Protein AF-A0A1A6HT19-F1 (afdb_monomer)

InterPro domains:
  IPR002035 von Willebrand factor, type A [PF00092] (1-64)
  IPR002035 von Willebrand factor, type A [PS50234] (1-72)
  IPR003961 Fibronectin type III [PF00041] (90-166)
  IPR003961 Fibronectin type III [PS50853] (90-179)
  IPR003961 Fibronectin type III [SM00060] (88-166)
  IPR003961 Fibronectin type III [cd00063] (90-175)
  IPR013783 Immunoglobulin-like fold [G3DSA:2.60.40.10] (86-179)
  IPR036116 Fibronectin type III superfamily [SSF49265] (90-175)
  IPR036465 von Willebrand factor A-like domain superfamily [G3DSA:3.40.50.410] (1-85)
  IPR036465 von Willebrand factor A-like domain superfamily [SSF53300] (1-73)
  IPR050525 Extracellular Matrix Assembly and Organization [PTHR24020] (2-162)

Sequence (179 aa):
MILITDGKSSDAFRDPAIKLRNSDVEIFAVGVKDAVRSELEAIASPPPETHVFTVEDFDAFQRISFELTQSICLRIEQELAAIKKKAYVPPKDLKFSQVTSNSFKAEWSPAGENVFSYHVTYKDVTGDDEVTVVEPASSTSVVLSNLKPETLYSVNVTAEYEDGFSIPLAGEETTDEGT

Mean predicted aligned error: 10.88 Å

Secondary structure (DSSP, 8-state):
-EEEESS--SS--HHHHHHHHTTT---EEEEETT--HHHHHHHSPSPHHHHEEEESSSTTHHHHHHHHHHHHHHHHHHHHHHHHHHHS---EEEEEES--SSEEEEEEE--STT--EEEEEEEETT---EEEEEEETT--EEEEESPPTT-EEEEEEEEEETTEEPPPEEEEEEPPPP-

Nearest PDB structures (foldseek):
  5kf4-assembly3_C  TM=9.552E-01  e=6.331E-09  Homo sapiens
  2n1k-assembly1_A  TM=9.213E-01  e=3.031E-08  Homo sapiens
  6mfa-assembly1_A  TM=9.403E-01  e=2.592E-07  Homo sapiens
  1qr4-assembly2_B  TM=9.659E-01  e=3.671E-07  Gallus gallus
  1fnh-assembly1_A  TM=9.363E-01  e=2.592E-07  Homo sapiens

pLDDT: mean 89.95, std 9.2, range [64.69, 98.62]

Organism: Neotoma lepida (NCBI:txid56216)

Foldseek 3Di:
DEAEDAEDDPDDQQVVLVVCVVVVHAYAYEYEAHYDQVVQCSNGDPPCVLRYYYYPHVVCVVVVVVSVVVSVVVVVVVVVVVVVLVVFFWWADWDWAPFAQFKIKIFTHAGDPQFAWKWKKKDFPVDPDIDIDIGGSPDGMDMHGRHHGQTKMKIWIWTAHPVGIHDTDIDIDHHHHDD

Structure (mmCIF, N/CA/C/O backbone):
data_AF-A0A1A6HT19-F1
#
_entry.id   AF-A0A1A6HT19-F1
#
loop_
_atom_site.group_PDB
_atom_site.id
_atom_site.type_symbol
_atom_site.label_atom_id
_atom_site.label_alt_id
_atom_site.label_comp_id
_atom_site.label_asym_id
_atom_site.label_entity_id
_atom_site.label_seq_id
_atom_site.pdbx_PDB_ins_code
_atom_site.Cartn_x
_atom_site.Cartn_y
_atom_site.Cartn_z
_atom_site.occupancy
_atom_site.B_iso_or_equiv
_atom_site.auth_seq_id
_atom_site.auth_comp_id
_atom_site.auth_asym_id
_atom_site.auth_atom_id
_atom_site.pdbx_PDB_model_num
ATOM 1 N N . MET A 1 1 ? 17.441 -6.703 -21.586 1.00 86.50 1 MET A N 1
ATOM 2 C CA . MET A 1 1 ? 18.144 -6.531 -22.880 1.00 86.50 1 MET A CA 1
ATOM 3 C C . MET A 1 1 ? 18.264 -5.044 -23.170 1.00 86.50 1 MET A C 1
ATOM 5 O O . MET A 1 1 ? 17.289 -4.339 -22.956 1.00 86.50 1 MET A O 1
ATOM 9 N N . ILE A 1 2 ? 19.419 -4.573 -23.646 1.00 88.12 2 ILE A N 1
ATOM 10 C CA . ILE A 1 2 ? 19.597 -3.182 -24.093 1.00 88.12 2 ILE A CA 1
ATOM 11 C C . ILE A 1 2 ? 19.755 -3.190 -25.618 1.00 88.12 2 ILE A C 1
ATOM 13 O O . ILE A 1 2 ? 20.636 -3.871 -26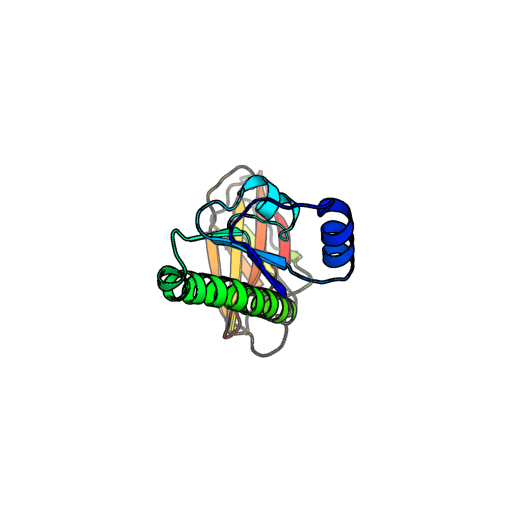.138 1.00 88.12 2 ILE A O 1
ATOM 17 N N . LEU A 1 3 ? 18.884 -2.467 -26.318 1.00 89.31 3 LEU A N 1
ATOM 18 C CA . LEU A 1 3 ? 18.927 -2.220 -27.757 1.00 89.31 3 LEU A CA 1
ATOM 19 C C . LEU A 1 3 ? 19.504 -0.823 -27.996 1.00 89.31 3 LEU A C 1
ATOM 21 O O . LEU A 1 3 ? 19.037 0.130 -27.385 1.00 89.31 3 LEU A O 1
ATOM 25 N N . ILE A 1 4 ? 20.468 -0.691 -28.905 1.00 88.75 4 ILE A N 1
ATOM 26 C CA . ILE A 1 4 ? 21.050 0.600 -29.294 1.00 88.75 4 ILE A CA 1
ATOM 27 C C . ILE A 1 4 ? 20.943 0.733 -30.817 1.00 88.75 4 ILE A C 1
ATOM 29 O O . ILE A 1 4 ? 21.304 -0.200 -31.533 1.00 88.75 4 ILE A O 1
ATOM 33 N N . THR A 1 5 ? 20.445 1.866 -31.315 1.00 89.19 5 THR A N 1
ATOM 34 C CA . THR A 1 5 ? 20.345 2.157 -32.756 1.00 89.19 5 THR A CA 1
ATOM 35 C C . THR A 1 5 ? 20.600 3.631 -33.039 1.00 89.19 5 THR A C 1
ATOM 37 O O . THR A 1 5 ? 20.271 4.482 -32.222 1.00 89.19 5 THR A O 1
ATOM 40 N N . ASP A 1 6 ? 21.183 3.942 -34.191 1.00 83.56 6 ASP A N 1
ATOM 41 C CA . ASP A 1 6 ? 21.512 5.293 -34.647 1.00 83.56 6 ASP A CA 1
ATOM 42 C C . ASP A 1 6 ? 20.593 5.800 -35.774 1.00 83.56 6 ASP A C 1
ATOM 44 O O . ASP A 1 6 ? 20.833 6.858 -36.359 1.00 83.56 6 ASP A O 1
ATOM 48 N N . GLY A 1 7 ? 19.530 5.056 -36.097 1.00 81.56 7 GLY A N 1
ATOM 49 C CA . GLY A 1 7 ? 18.683 5.377 -37.235 1.00 81.56 7 GLY A CA 1
ATOM 50 C C . GLY A 1 7 ? 17.369 4.612 -37.283 1.00 81.56 7 GLY A C 1
ATOM 51 O O . GLY A 1 7 ? 16.932 3.980 -36.322 1.00 81.56 7 GLY A O 1
ATOM 52 N N . LYS A 1 8 ? 16.703 4.719 -38.432 1.00 86.00 8 LYS A N 1
ATOM 53 C CA . LYS A 1 8 ? 15.419 4.071 -38.689 1.00 86.00 8 LYS A CA 1
ATOM 54 C C . LYS A 1 8 ? 15.602 2.573 -38.939 1.00 86.00 8 LYS A C 1
ATOM 56 O O . LYS A 1 8 ? 16.533 2.169 -39.637 1.00 86.00 8 LYS A O 1
ATOM 61 N N . SER A 1 9 ? 14.671 1.766 -38.443 1.00 85.00 9 SER A N 1
ATOM 62 C CA . SER A 1 9 ? 14.578 0.351 -38.802 1.00 85.00 9 SER A CA 1
ATOM 63 C C . SER A 1 9 ? 14.484 0.154 -40.321 1.00 85.00 9 SER A C 1
ATOM 65 O O . SER A 1 9 ? 13.834 0.914 -41.047 1.00 85.00 9 SER A O 1
ATOM 67 N N . SER A 1 10 ? 15.163 -0.883 -40.808 1.00 82.94 10 SER A N 1
ATOM 68 C CA . SER A 1 10 ? 15.159 -1.265 -42.227 1.00 82.94 10 SER A CA 1
ATOM 69 C C . SER A 1 10 ? 14.233 -2.449 -42.518 1.00 82.94 10 SER A C 1
ATOM 71 O O . SER A 1 10 ? 13.910 -2.711 -43.677 1.00 82.94 10 SER A O 1
ATOM 73 N N . ASP A 1 11 ? 13.767 -3.132 -41.473 1.00 85.44 11 ASP A N 1
ATOM 74 C CA . ASP A 1 11 ? 12.945 -4.332 -41.514 1.00 85.44 11 ASP A CA 1
ATOM 75 C C . ASP A 1 11 ? 11.739 -4.249 -40.559 1.00 85.44 11 ASP A C 1
ATOM 77 O O . ASP A 1 11 ? 11.514 -3.270 -39.843 1.00 85.44 11 ASP A O 1
ATOM 81 N N . ALA A 1 12 ? 10.899 -5.285 -40.588 1.00 88.31 12 ALA A N 1
ATOM 82 C CA . ALA A 1 12 ? 9.744 -5.379 -39.707 1.00 88.31 12 ALA A CA 1
ATOM 83 C C . ALA A 1 12 ? 10.184 -5.734 -38.275 1.00 88.31 12 ALA A C 1
ATOM 85 O O . ALA A 1 12 ? 10.458 -6.888 -37.959 1.00 88.31 12 ALA A O 1
ATOM 86 N N . PHE A 1 13 ? 10.190 -4.741 -37.389 1.00 90.62 13 PHE A N 1
ATOM 87 C CA . PHE A 1 13 ? 10.700 -4.872 -36.018 1.00 90.62 13 PHE A CA 1
ATOM 88 C C . PHE A 1 13 ? 9.627 -5.163 -34.950 1.00 90.62 13 PHE A C 1
ATOM 90 O O . PHE A 1 13 ? 9.951 -5.587 -33.840 1.00 90.62 13 PHE A O 1
ATOM 97 N N . ARG A 1 14 ? 8.339 -4.943 -35.256 1.00 90.50 14 ARG A N 1
ATOM 98 C CA . ARG A 1 14 ? 7.248 -5.012 -34.260 1.00 90.50 14 ARG A CA 1
ATOM 99 C C . ARG A 1 14 ? 6.991 -6.425 -33.737 1.00 90.50 14 ARG A C 1
ATOM 101 O O . ARG A 1 14 ? 6.980 -6.623 -32.525 1.00 90.50 14 ARG A O 1
ATOM 108 N N . ASP A 1 15 ? 6.808 -7.399 -34.626 1.00 93.44 15 ASP A N 1
ATOM 109 C CA . ASP A 1 15 ? 6.512 -8.780 -34.220 1.00 93.44 15 ASP A CA 1
ATOM 110 C C . ASP A 1 15 ? 7.675 -9.425 -33.442 1.00 93.44 15 ASP A C 1
ATOM 112 O O . ASP A 1 15 ? 7.416 -10.035 -32.397 1.00 93.44 15 ASP A O 1
ATOM 116 N N . PRO A 1 16 ? 8.955 -9.252 -33.849 1.00 91.38 16 PRO A N 1
ATOM 117 C CA . PRO A 1 16 ? 10.094 -9.686 -33.041 1.00 91.38 16 PRO A CA 1
ATOM 118 C C . PRO A 1 16 ? 10.120 -9.056 -31.644 1.00 91.38 16 PRO A C 1
ATOM 120 O O . PRO A 1 16 ? 10.326 -9.768 -30.659 1.00 91.38 16 PRO A O 1
ATOM 123 N N . ALA A 1 17 ? 9.861 -7.748 -31.540 1.00 91.62 17 ALA A N 1
ATOM 124 C CA . ALA A 1 17 ? 9.834 -7.052 -30.258 1.00 91.62 17 ALA A CA 1
ATOM 125 C C . ALA A 1 17 ? 8.712 -7.563 -29.343 1.00 91.62 17 ALA A C 1
ATOM 127 O O . ALA A 1 17 ? 8.949 -7.847 -28.171 1.00 91.62 17 ALA A O 1
ATOM 128 N N . ILE A 1 18 ? 7.501 -7.762 -29.879 1.00 91.62 18 ILE A N 1
ATOM 129 C CA . ILE A 1 18 ? 6.380 -8.350 -29.129 1.00 91.62 18 ILE A CA 1
ATOM 130 C C . ILE A 1 18 ? 6.747 -9.743 -28.619 1.00 91.62 18 ILE A C 1
ATOM 132 O O . ILE A 1 18 ? 6.518 -10.048 -27.450 1.00 91.62 18 ILE A O 1
ATOM 136 N N . LYS A 1 19 ? 7.346 -10.582 -29.468 1.00 93.44 19 LYS A N 1
ATOM 137 C CA . LYS A 1 19 ? 7.729 -11.944 -29.087 1.00 93.44 19 LYS A CA 1
ATOM 138 C C . LYS A 1 19 ? 8.746 -11.959 -27.946 1.00 93.44 19 LYS A C 1
ATOM 140 O O . LYS A 1 19 ? 8.616 -12.782 -27.043 1.00 93.44 19 LYS A O 1
ATOM 145 N N . LEU A 1 20 ? 9.724 -11.053 -27.972 1.00 91.56 20 LEU A N 1
ATOM 146 C CA . LEU A 1 20 ? 10.710 -10.913 -26.899 1.00 91.56 20 LEU A CA 1
ATOM 147 C C . LEU A 1 20 ? 10.059 -10.461 -25.589 1.00 91.56 20 LEU A C 1
ATOM 149 O O . LEU A 1 20 ? 10.272 -11.107 -24.567 1.00 91.56 20 LEU A O 1
ATOM 153 N N . ARG A 1 21 ? 9.200 -9.434 -25.625 1.00 90.06 21 ARG A N 1
ATOM 154 C CA . ARG A 1 21 ? 8.458 -8.982 -24.434 1.00 90.06 21 ARG A CA 1
ATOM 155 C C . ARG A 1 21 ? 7.595 -10.093 -23.833 1.00 90.06 21 ARG A C 1
ATOM 157 O O . ARG A 1 21 ? 7.556 -10.243 -22.621 1.00 90.06 21 ARG A O 1
ATOM 164 N N . ASN A 1 22 ? 6.972 -10.916 -24.677 1.00 91.12 22 ASN A N 1
ATOM 165 C CA . ASN A 1 22 ? 6.174 -12.070 -24.244 1.00 91.12 22 ASN A CA 1
ATOM 166 C C . ASN A 1 22 ? 7.017 -13.262 -23.752 1.00 91.12 22 ASN A C 1
ATOM 168 O O . ASN A 1 22 ? 6.453 -14.257 -23.310 1.00 91.12 22 ASN A O 1
ATOM 172 N N . SER A 1 23 ? 8.344 -13.193 -23.868 1.00 92.62 23 SER A N 1
ATOM 173 C CA . SER A 1 23 ? 9.281 -14.217 -23.390 1.00 92.62 23 SER A CA 1
ATOM 174 C C . SER A 1 23 ? 9.992 -13.779 -22.101 1.00 92.62 23 SER A C 1
ATOM 176 O O . SER A 1 23 ? 11.132 -14.178 -21.876 1.00 92.62 23 SER A O 1
ATOM 178 N N . ASP A 1 24 ? 9.352 -12.915 -21.304 1.00 86.88 24 ASP A N 1
ATOM 179 C CA . ASP A 1 24 ? 9.896 -12.296 -20.083 1.00 86.88 24 ASP A CA 1
ATOM 180 C C . ASP A 1 24 ? 11.224 -11.542 -20.290 1.00 86.88 24 ASP A C 1
ATOM 182 O O . ASP A 1 24 ? 12.036 -11.386 -19.377 1.00 86.88 24 ASP A O 1
ATOM 186 N N . VAL A 1 25 ? 11.460 -11.032 -21.504 1.00 90.00 25 VAL A N 1
ATOM 187 C CA . VAL A 1 25 ? 12.605 -10.161 -21.786 1.00 90.00 25 VAL A CA 1
ATOM 188 C C . VAL A 1 25 ? 12.187 -8.703 -21.620 1.00 90.00 25 VAL A C 1
ATOM 190 O O . VAL A 1 25 ? 11.413 -8.173 -22.416 1.00 90.00 25 VAL A O 1
ATOM 193 N N . GLU A 1 26 ? 12.761 -8.024 -20.627 1.00 89.81 26 GLU A N 1
ATOM 194 C CA . GLU A 1 26 ? 12.655 -6.567 -20.490 1.00 89.81 26 GLU A CA 1
ATOM 195 C C . GLU A 1 26 ? 13.601 -5.878 -21.490 1.00 89.81 26 GLU A C 1
ATOM 197 O O . GLU A 1 26 ? 14.789 -6.216 -21.569 1.00 89.81 26 GLU A O 1
ATOM 202 N N . ILE A 1 27 ? 13.082 -4.946 -22.296 1.00 92.69 27 ILE A N 1
ATOM 203 C CA . ILE A 1 27 ? 13.819 -4.283 -23.380 1.00 92.69 27 ILE A CA 1
ATOM 204 C C . ILE A 1 27 ? 13.957 -2.791 -23.079 1.00 92.69 27 ILE A C 1
ATOM 206 O O . ILE A 1 27 ? 12.962 -2.070 -23.058 1.00 92.69 27 ILE A O 1
ATOM 210 N N . PHE A 1 28 ? 15.196 -2.330 -22.930 1.00 91.94 28 PHE A N 1
ATOM 211 C CA . PHE A 1 28 ? 15.562 -0.915 -22.866 1.00 91.94 28 PHE A CA 1
ATOM 212 C C . PHE A 1 28 ? 16.094 -0.491 -24.236 1.00 91.94 28 PHE A C 1
ATOM 214 O O . PHE A 1 28 ? 16.989 -1.148 -24.767 1.00 91.94 28 PHE A O 1
ATOM 221 N N . ALA A 1 29 ? 15.553 0.571 -24.827 1.00 93.62 29 ALA A N 1
ATOM 222 C CA . ALA A 1 29 ? 15.921 1.051 -26.153 1.00 93.62 29 ALA A CA 1
ATOM 223 C C . ALA A 1 29 ? 16.639 2.403 -26.072 1.00 93.62 29 ALA A C 1
ATOM 225 O O . ALA A 1 29 ? 16.158 3.344 -25.445 1.00 93.62 29 ALA A O 1
ATOM 226 N N . VAL A 1 30 ? 17.784 2.500 -26.740 1.00 91.50 30 VAL A N 1
ATOM 227 C CA . VAL A 1 30 ? 18.629 3.689 -26.809 1.00 91.50 30 VAL A CA 1
ATOM 228 C C . VAL A 1 30 ? 18.746 4.124 -28.265 1.00 91.50 30 VAL A C 1
ATOM 230 O O . VAL A 1 30 ? 19.300 3.408 -29.099 1.00 91.50 30 VAL A O 1
ATOM 233 N N . GLY A 1 31 ? 18.228 5.306 -28.570 1.00 91.38 31 GLY A N 1
ATOM 234 C CA . GLY A 1 31 ? 18.392 5.963 -29.857 1.00 91.38 31 GLY A CA 1
ATOM 235 C C . GLY A 1 31 ? 19.560 6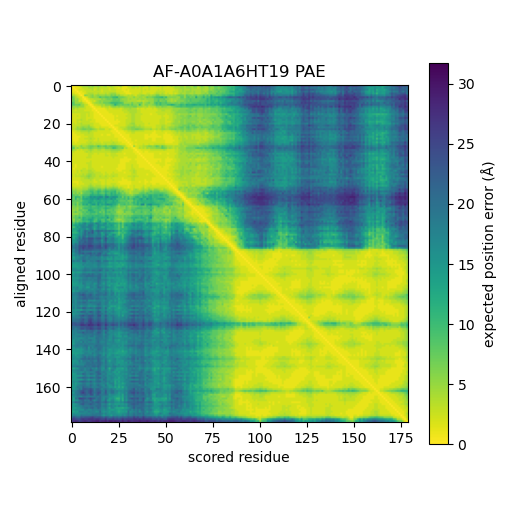.937 -29.842 1.00 91.38 31 GLY A C 1
ATOM 236 O O . GLY A 1 31 ? 19.619 7.799 -28.973 1.00 91.38 31 GLY A O 1
ATOM 237 N N . VAL A 1 32 ? 20.457 6.847 -30.812 1.00 88.44 32 VAL A N 1
ATOM 238 C CA . VAL A 1 32 ? 21.530 7.818 -31.031 1.00 88.44 32 VAL A CA 1
ATOM 239 C C . VAL A 1 32 ? 21.167 8.679 -32.238 1.00 88.44 32 VAL A C 1
ATOM 241 O O . VAL A 1 32 ? 20.760 8.155 -33.273 1.00 88.44 32 VAL A O 1
ATOM 244 N N . LYS A 1 33 ? 21.329 9.998 -32.124 1.00 85.75 33 LYS A N 1
ATOM 245 C CA . LYS A 1 33 ? 21.219 10.962 -33.226 1.00 85.75 33 LYS A CA 1
ATOM 246 C C . LYS A 1 33 ? 19.892 10.885 -34.005 1.00 85.75 33 LYS A C 1
ATOM 248 O O . LYS A 1 33 ? 18.896 11.438 -33.554 1.00 85.75 33 LYS A O 1
ATOM 253 N N . ASP A 1 34 ? 19.874 10.214 -35.160 1.00 84.56 34 ASP A N 1
ATOM 254 C CA . ASP A 1 34 ? 18.750 10.187 -36.111 1.00 84.56 34 ASP A CA 1
ATOM 255 C C . ASP A 1 34 ? 17.745 9.052 -35.809 1.00 84.56 34 ASP A C 1
ATOM 257 O O . ASP A 1 34 ? 16.871 8.730 -36.623 1.00 84.56 34 ASP A O 1
ATOM 261 N N . ALA A 1 35 ? 17.864 8.421 -34.638 1.00 87.88 35 ALA A N 1
ATOM 262 C CA . ALA A 1 35 ? 16.970 7.365 -34.191 1.00 87.88 35 ALA A CA 1
ATOM 263 C C . ALA A 1 35 ? 15.519 7.851 -34.032 1.00 87.88 35 ALA A C 1
ATOM 265 O O . ALA A 1 35 ? 15.225 8.916 -33.484 1.00 87.88 35 ALA A O 1
ATOM 266 N N . VAL A 1 36 ? 14.577 7.021 -34.477 1.00 91.69 36 VAL A N 1
ATOM 267 C CA . VAL A 1 36 ? 13.153 7.367 -34.480 1.00 91.69 36 VAL A CA 1
ATOM 268 C C . VAL A 1 36 ? 12.507 6.937 -33.165 1.00 91.69 36 VAL A C 1
ATOM 270 O O . VAL A 1 36 ? 12.239 5.756 -32.951 1.00 91.69 36 VAL A O 1
ATOM 273 N N . ARG A 1 37 ? 12.193 7.903 -32.290 1.00 89.56 37 ARG A N 1
ATOM 274 C CA . ARG A 1 37 ? 11.621 7.641 -30.954 1.00 89.56 37 ARG A CA 1
ATOM 275 C C . ARG A 1 37 ? 10.378 6.746 -30.969 1.00 89.56 37 ARG A C 1
ATOM 277 O O . ARG A 1 37 ? 10.280 5.842 -30.149 1.00 89.56 37 ARG A O 1
ATOM 284 N N . SER A 1 38 ? 9.464 6.939 -31.917 1.00 91.56 38 SER A N 1
ATOM 285 C CA . SER A 1 38 ? 8.252 6.113 -32.016 1.00 91.56 38 SER A CA 1
ATOM 286 C C . SER A 1 38 ? 8.533 4.650 -32.391 1.00 91.56 38 SER A C 1
ATOM 288 O O . SER A 1 38 ? 7.740 3.769 -32.060 1.00 91.56 38 SER A O 1
ATOM 290 N N . GLU A 1 39 ? 9.656 4.362 -33.057 1.00 92.50 39 GLU A N 1
ATOM 291 C CA . GLU A 1 39 ? 10.106 2.985 -33.2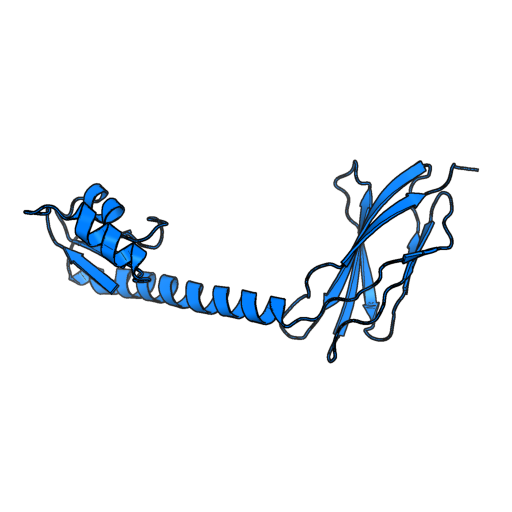96 1.00 92.50 39 GLU A CA 1
ATOM 292 C C . GLU A 1 39 ? 10.706 2.388 -32.021 1.00 92.50 39 GLU A C 1
ATOM 294 O O . GLU A 1 39 ? 10.370 1.259 -31.666 1.00 92.50 39 GLU A O 1
ATOM 299 N N . LEU A 1 40 ? 11.501 3.168 -31.279 1.00 94.06 40 LEU A N 1
ATOM 300 C CA . LEU A 1 40 ? 12.048 2.757 -29.982 1.00 94.06 40 LEU A CA 1
ATOM 301 C C . LEU A 1 40 ? 10.939 2.428 -28.978 1.00 94.06 40 LEU A C 1
ATOM 303 O O . LEU A 1 40 ? 10.996 1.379 -28.350 1.00 94.06 40 LEU A O 1
ATOM 307 N N . GLU A 1 41 ? 9.905 3.265 -28.870 1.00 94.19 41 GLU A N 1
ATOM 308 C CA . GLU A 1 41 ? 8.745 3.039 -27.991 1.00 94.19 41 GLU A CA 1
ATOM 309 C C . GLU A 1 41 ? 7.954 1.782 -28.375 1.00 94.19 41 GLU A C 1
ATOM 311 O O . GLU A 1 41 ? 7.449 1.064 -27.514 1.00 94.19 41 GLU A O 1
ATOM 316 N N . ALA A 1 42 ? 7.871 1.472 -29.670 1.00 92.81 42 ALA A N 1
ATOM 317 C CA . ALA A 1 42 ? 7.213 0.258 -30.135 1.00 92.81 42 ALA A CA 1
ATOM 318 C C . ALA A 1 42 ? 8.025 -1.015 -29.823 1.00 92.81 42 ALA A C 1
ATOM 320 O O . ALA A 1 42 ? 7.422 -2.083 -29.659 1.00 92.81 42 ALA A O 1
ATOM 321 N N . ILE A 1 43 ? 9.357 -0.905 -29.727 1.00 93.50 43 ILE A N 1
ATOM 322 C CA . ILE A 1 43 ? 10.262 -2.021 -29.420 1.00 93.50 43 ILE A CA 1
ATOM 323 C C . ILE A 1 43 ? 10.442 -2.218 -27.911 1.00 93.50 43 ILE A C 1
ATOM 325 O O . ILE A 1 43 ? 10.393 -3.352 -27.434 1.00 93.50 43 ILE A O 1
ATOM 329 N N . ALA A 1 44 ? 10.657 -1.132 -27.173 1.00 94.62 44 ALA A N 1
ATOM 330 C CA . ALA A 1 44 ? 10.938 -1.143 -25.747 1.00 94.62 44 ALA A CA 1
ATOM 331 C C . ALA A 1 44 ? 9.793 -1.759 -24.928 1.00 94.62 44 ALA A C 1
ATOM 333 O O . ALA A 1 44 ? 8.632 -1.835 -25.358 1.00 94.62 44 ALA A O 1
ATOM 334 N N . SER A 1 45 ? 10.125 -2.216 -23.724 1.00 93.81 45 SER A N 1
ATOM 335 C CA . SER A 1 45 ? 9.117 -2.598 -22.741 1.00 93.81 45 SER A CA 1
ATOM 336 C C . SER A 1 45 ? 8.415 -1.351 -22.187 1.00 93.81 45 SER A C 1
ATOM 338 O O . SER A 1 45 ? 9.049 -0.310 -22.033 1.00 93.81 45 SER A O 1
ATOM 340 N N . PRO A 1 46 ? 7.110 -1.412 -21.878 1.00 90.50 46 PRO A N 1
ATOM 341 C CA . PRO A 1 46 ? 6.455 -0.347 -21.126 1.00 90.50 46 PRO A CA 1
ATOM 342 C C . PRO A 1 46 ? 7.000 -0.255 -19.684 1.00 90.50 46 PRO A C 1
ATOM 344 O O . PRO A 1 46 ? 7.345 -1.288 -19.106 1.00 90.50 46 PRO A O 1
ATOM 347 N N . PRO A 1 47 ? 6.993 0.929 -19.045 1.00 91.00 47 PRO A N 1
ATOM 348 C CA . PRO A 1 47 ? 6.587 2.226 -19.589 1.00 91.00 47 PRO A CA 1
ATOM 349 C C . PRO A 1 47 ? 7.757 2.944 -20.308 1.00 91.00 47 PRO A C 1
ATOM 351 O O . PRO A 1 47 ? 8.913 2.789 -19.899 1.00 91.00 47 PRO A O 1
ATOM 354 N N . PRO A 1 48 ? 7.501 3.710 -21.389 1.00 88.00 48 PRO A N 1
ATOM 355 C CA . PRO A 1 48 ? 8.555 4.304 -22.218 1.00 88.00 48 PRO A CA 1
ATOM 356 C C . PRO A 1 48 ? 9.410 5.336 -21.476 1.00 88.00 48 PRO A C 1
ATOM 358 O O . PRO A 1 48 ? 10.579 5.502 -21.811 1.00 88.00 48 PRO A O 1
ATOM 361 N N . GLU A 1 49 ? 8.874 5.981 -20.439 1.00 86.50 49 GLU A N 1
ATOM 362 C CA . GLU A 1 49 ? 9.571 6.984 -19.628 1.00 86.50 49 GLU A CA 1
ATOM 363 C C . GLU A 1 49 ? 10.812 6.419 -18.926 1.00 86.50 49 GLU A C 1
ATOM 365 O O . GLU A 1 49 ? 11.729 7.173 -18.615 1.00 86.50 49 GLU A O 1
ATOM 370 N N . THR A 1 50 ? 10.857 5.104 -18.692 1.00 86.56 50 THR A N 1
ATOM 371 C CA . THR A 1 50 ? 11.999 4.426 -18.061 1.00 86.56 50 THR A CA 1
ATOM 372 C C . THR A 1 50 ? 12.720 3.454 -18.996 1.00 86.56 50 THR A C 1
ATOM 374 O O . THR A 1 50 ? 13.725 2.871 -18.605 1.00 86.56 50 THR A O 1
ATOM 377 N N . HIS A 1 51 ? 12.220 3.252 -20.219 1.00 90.69 51 HIS A N 1
ATOM 378 C CA . HIS A 1 51 ? 12.732 2.234 -21.144 1.00 90.69 51 HIS A CA 1
ATOM 379 C C . HIS A 1 51 ? 13.179 2.781 -22.498 1.00 90.69 51 HIS A C 1
ATOM 381 O O . HIS A 1 51 ? 13.749 2.025 -23.284 1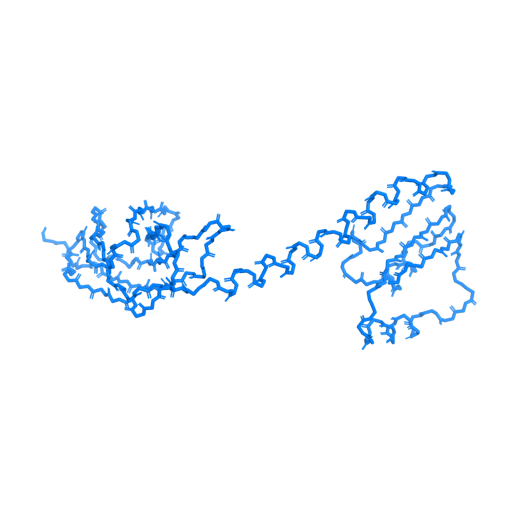.00 90.69 51 HIS A O 1
ATOM 387 N N . VAL A 1 52 ? 12.946 4.062 -22.789 1.00 91.81 52 VAL A N 1
ATOM 388 C CA . VAL A 1 52 ? 13.374 4.701 -24.035 1.00 91.81 52 VAL A CA 1
ATOM 389 C C . VAL A 1 52 ? 14.258 5.896 -23.724 1.00 91.81 52 VAL A C 1
ATOM 391 O O . VAL A 1 52 ? 13.829 6.867 -23.107 1.00 91.81 52 VAL A O 1
ATOM 394 N N . PHE A 1 53 ? 15.485 5.841 -24.223 1.00 89.19 53 PHE A N 1
ATOM 395 C CA . PHE A 1 53 ? 16.486 6.885 -24.063 1.00 89.19 53 PHE A CA 1
ATOM 396 C C . PHE A 1 53 ? 16.922 7.376 -25.436 1.00 89.19 53 PHE A C 1
ATOM 398 O O . PHE A 1 53 ? 17.038 6.593 -26.379 1.00 89.19 53 PHE A O 1
ATOM 405 N N . THR A 1 54 ? 17.185 8.672 -25.559 1.00 87.88 54 THR A N 1
ATOM 406 C CA . THR A 1 54 ? 17.733 9.264 -26.782 1.00 87.88 54 THR A CA 1
ATOM 407 C C . THR A 1 54 ? 18.941 10.114 -26.439 1.00 87.88 54 THR A C 1
ATOM 409 O O . THR A 1 54 ? 18.864 10.942 -25.532 1.00 87.88 54 THR A O 1
ATOM 412 N N . VAL A 1 55 ? 20.034 9.929 -27.168 1.00 86.12 55 VAL A N 1
ATOM 413 C CA . VAL A 1 55 ? 21.285 10.674 -27.005 1.00 86.12 55 VAL A CA 1
ATOM 414 C C . VAL A 1 55 ? 21.705 11.302 -28.325 1.00 86.12 55 VAL A C 1
ATOM 416 O O . VAL A 1 55 ? 21.437 10.760 -29.395 1.00 86.12 55 VAL A O 1
ATOM 419 N N . GLU A 1 56 ? 22.360 12.457 -28.256 1.00 81.06 56 GLU A N 1
ATOM 420 C CA . GLU A 1 56 ? 22.816 13.181 -29.450 1.00 81.06 56 GLU A CA 1
ATOM 421 C C . GLU A 1 56 ? 24.051 12.523 -30.084 1.00 81.06 56 GLU A C 1
ATOM 423 O O . GLU A 1 56 ? 24.183 12.502 -31.308 1.00 81.06 56 GLU A O 1
ATOM 428 N N . ASP A 1 57 ? 24.916 11.921 -29.264 1.00 77.94 57 ASP A N 1
ATOM 429 C CA . ASP A 1 57 ? 26.133 11.230 -29.680 1.00 77.94 57 ASP A CA 1
ATOM 430 C C . ASP A 1 57 ? 26.491 10.071 -28.727 1.00 77.94 57 ASP A C 1
ATOM 432 O O . ASP A 1 57 ? 25.812 9.806 -27.730 1.00 77.94 57 ASP A O 1
ATOM 436 N N . PHE A 1 58 ? 27.558 9.341 -29.060 1.00 71.19 58 PHE A N 1
ATOM 437 C CA . PHE A 1 58 ? 28.050 8.229 -28.245 1.00 71.19 58 PHE A CA 1
ATOM 438 C C . PHE A 1 58 ? 28.795 8.681 -26.977 1.00 71.19 58 PHE A C 1
ATOM 440 O O . PHE A 1 58 ? 28.921 7.885 -26.050 1.00 71.19 58 PHE A O 1
ATOM 447 N N . ASP A 1 59 ? 29.251 9.932 -26.879 1.00 71.75 59 ASP A N 1
ATOM 448 C CA . ASP A 1 59 ? 29.924 10.441 -25.674 1.00 71.75 59 ASP A CA 1
ATOM 449 C C . ASP A 1 59 ? 28.902 10.736 -24.561 1.00 71.75 59 ASP A C 1
ATOM 451 O O . ASP A 1 59 ? 29.150 10.498 -23.374 1.00 71.75 59 ASP A O 1
ATOM 455 N N . ALA A 1 60 ? 27.679 11.105 -24.943 1.00 69.56 60 ALA A N 1
ATOM 456 C CA . ALA A 1 60 ? 26.513 11.176 -24.071 1.00 69.56 60 ALA A CA 1
ATOM 457 C C . ALA A 1 60 ? 26.061 9.800 -23.532 1.00 69.56 60 ALA A C 1
ATOM 459 O O . ALA A 1 60 ? 25.198 9.740 -22.650 1.00 69.56 60 ALA A O 1
ATOM 460 N N . PHE A 1 61 ? 26.671 8.692 -23.975 1.00 68.25 61 PHE A N 1
ATOM 461 C CA . PHE A 1 61 ? 26.386 7.350 -23.460 1.00 68.25 61 PHE A CA 1
ATOM 462 C C . PHE A 1 61 ? 26.710 7.212 -21.963 1.00 68.25 61 PHE A C 1
ATOM 464 O O . PHE A 1 61 ? 26.017 6.498 -21.240 1.00 68.25 61 PHE A O 1
ATOM 471 N N . GLN A 1 62 ? 27.705 7.949 -21.451 1.00 68.25 62 GLN A N 1
ATOM 472 C CA . GLN A 1 62 ? 28.002 7.967 -20.010 1.00 68.25 62 GLN A CA 1
ATOM 473 C C . GLN A 1 62 ? 26.827 8.497 -19.175 1.00 68.25 62 GLN A C 1
ATOM 475 O O . GLN A 1 62 ? 26.585 8.007 -18.072 1.00 68.25 62 GLN A O 1
ATOM 480 N N . ARG A 1 63 ? 26.060 9.455 -19.711 1.00 69.12 63 ARG A N 1
ATOM 481 C CA . ARG A 1 63 ? 24.893 10.033 -19.035 1.00 69.12 63 ARG A CA 1
ATOM 482 C C . ARG A 1 63 ? 23.743 9.033 -18.956 1.00 69.12 63 ARG A C 1
ATOM 484 O O . ARG A 1 63 ? 23.206 8.808 -17.875 1.00 69.12 63 ARG A O 1
ATOM 491 N N . ILE A 1 64 ? 23.422 8.371 -20.066 1.00 71.88 64 ILE A N 1
ATOM 492 C CA . ILE A 1 64 ? 22.363 7.352 -20.073 1.00 71.88 64 ILE A CA 1
ATOM 493 C C . ILE A 1 64 ? 22.778 6.062 -19.368 1.00 71.88 64 ILE A C 1
ATOM 495 O O . ILE A 1 64 ? 21.916 5.355 -18.867 1.00 71.88 64 ILE A O 1
ATOM 499 N N . SER A 1 65 ? 24.077 5.763 -19.247 1.00 78.56 65 SER A N 1
ATOM 500 C CA . SER A 1 65 ? 24.555 4.643 -18.428 1.00 78.56 65 SER A CA 1
ATOM 501 C C . SER A 1 65 ? 24.129 4.803 -16.970 1.00 78.56 65 SER A C 1
ATOM 503 O O . SER A 1 65 ? 23.748 3.819 -16.336 1.00 78.56 65 SER A O 1
ATOM 505 N N . PHE A 1 66 ? 24.179 6.024 -16.430 1.00 75.94 66 PHE A N 1
ATOM 506 C CA . PHE A 1 66 ? 23.709 6.302 -15.075 1.00 75.94 66 PHE A CA 1
ATOM 507 C C . PHE A 1 66 ? 22.186 6.154 -14.972 1.00 75.94 66 PHE A C 1
ATOM 509 O O . PHE A 1 66 ? 21.705 5.468 -14.075 1.00 75.94 66 PHE A O 1
ATOM 516 N N . GLU A 1 67 ? 21.433 6.717 -15.920 1.00 74.44 67 GLU A N 1
ATOM 517 C CA . GLU A 1 67 ? 19.964 6.630 -15.950 1.00 74.44 67 GLU A CA 1
ATOM 518 C C . GLU A 1 67 ? 19.463 5.180 -16.106 1.00 74.44 67 GLU A C 1
ATOM 520 O O . GLU A 1 67 ? 18.569 4.754 -15.376 1.00 74.44 67 GLU A O 1
ATOM 525 N N . LEU A 1 68 ? 20.099 4.384 -16.973 1.00 76.31 68 LEU A N 1
ATOM 526 C CA . LEU A 1 68 ? 19.835 2.950 -17.134 1.00 76.31 68 LEU A CA 1
ATOM 527 C C . LEU A 1 68 ? 20.142 2.176 -15.851 1.00 76.31 68 LEU A C 1
ATOM 529 O O . LEU A 1 68 ? 19.344 1.344 -15.427 1.00 76.31 68 LEU A O 1
ATOM 533 N N . THR A 1 69 ? 21.279 2.467 -15.210 1.00 79.88 69 THR A N 1
ATOM 534 C CA . THR A 1 69 ? 21.652 1.829 -13.938 1.00 79.88 69 THR A CA 1
ATOM 535 C C . THR A 1 69 ? 20.614 2.131 -12.864 1.00 79.88 69 THR A C 1
ATOM 537 O O . THR A 1 69 ? 20.155 1.217 -12.189 1.00 79.88 69 THR A O 1
ATOM 540 N N . GLN A 1 70 ? 20.189 3.391 -12.741 1.00 76.06 70 GLN A N 1
ATOM 541 C CA . GLN A 1 70 ? 19.147 3.785 -11.794 1.00 76.06 70 GLN A CA 1
ATOM 542 C C . GLN A 1 70 ? 17.817 3.092 -12.094 1.00 76.06 70 GLN A C 1
ATOM 544 O O . GLN A 1 70 ? 17.203 2.548 -11.182 1.00 76.06 70 GLN A O 1
ATOM 549 N N . SER A 1 71 ? 17.393 3.042 -13.357 1.00 75.25 71 SER A N 1
ATOM 550 C CA . SER A 1 71 ? 16.139 2.385 -13.734 1.00 75.25 71 SER A CA 1
ATOM 551 C C . SER A 1 71 ? 16.135 0.892 -13.383 1.00 75.25 71 SER A C 1
ATOM 553 O O . SER A 1 71 ? 15.152 0.395 -12.831 1.00 75.25 71 SER A O 1
ATOM 555 N N . ILE A 1 72 ? 17.251 0.196 -13.618 1.00 78.25 72 ILE A N 1
ATOM 556 C CA . ILE A 1 72 ? 17.408 -1.223 -13.274 1.00 78.25 72 ILE A CA 1
ATOM 557 C C . ILE A 1 72 ? 17.452 -1.422 -11.750 1.00 78.25 72 ILE A C 1
ATOM 559 O O . ILE A 1 72 ? 16.762 -2.297 -11.226 1.00 78.25 72 ILE A O 1
ATOM 563 N N . CYS A 1 73 ? 18.234 -0.614 -11.025 1.00 75.94 73 CYS A N 1
ATOM 564 C CA . CYS A 1 73 ? 18.337 -0.699 -9.564 1.00 75.94 73 CYS A CA 1
ATOM 565 C C . CYS A 1 73 ? 16.985 -0.465 -8.881 1.00 75.94 73 CYS A C 1
ATOM 567 O O . CYS A 1 73 ? 16.594 -1.255 -8.023 1.00 75.94 73 CYS A O 1
ATOM 569 N N . LEU A 1 74 ? 16.236 0.551 -9.319 1.00 72.94 74 LEU A N 1
ATOM 570 C CA . LEU A 1 74 ? 14.918 0.870 -8.770 1.00 72.94 74 LEU A CA 1
ATOM 571 C C . LEU A 1 74 ? 13.935 -0.294 -8.916 1.00 72.94 74 LEU A C 1
ATOM 573 O O . LEU A 1 74 ? 13.164 -0.549 -7.994 1.00 72.94 74 LEU A O 1
ATOM 577 N N . ARG A 1 75 ? 13.970 -1.038 -10.030 1.00 71.62 75 ARG A N 1
ATOM 578 C CA . ARG A 1 75 ? 13.101 -2.210 -10.215 1.00 71.62 75 ARG A CA 1
ATOM 579 C C . ARG A 1 75 ? 13.421 -3.312 -9.203 1.00 71.62 75 ARG A C 1
ATOM 581 O O . ARG A 1 75 ? 12.506 -3.846 -8.583 1.00 71.62 75 ARG A O 1
ATOM 588 N N . ILE A 1 76 ? 14.702 -3.633 -9.009 1.00 73.00 76 ILE A N 1
ATOM 589 C CA . ILE A 1 76 ? 15.129 -4.664 -8.049 1.00 73.00 76 ILE A CA 1
ATOM 590 C C . ILE A 1 76 ? 14.726 -4.266 -6.625 1.00 73.00 76 ILE A C 1
ATOM 592 O O . ILE A 1 76 ? 14.178 -5.080 -5.887 1.00 73.00 76 ILE A O 1
ATOM 596 N N . GLU A 1 77 ? 14.960 -3.012 -6.244 1.00 74.94 77 GLU A N 1
ATOM 597 C CA . GLU A 1 77 ? 14.608 -2.503 -4.917 1.00 74.94 77 GLU A CA 1
ATOM 598 C C . GLU A 1 77 ? 13.094 -2.505 -4.678 1.00 74.94 77 GLU A C 1
ATOM 600 O O . GLU A 1 77 ? 12.648 -2.908 -3.604 1.00 74.94 77 GLU A O 1
ATOM 605 N N . GLN A 1 78 ? 12.292 -2.125 -5.678 1.00 74.00 78 GLN A N 1
ATOM 606 C CA . GLN A 1 78 ? 10.828 -2.150 -5.599 1.00 74.00 78 GLN A CA 1
ATOM 607 C C . GLN A 1 78 ? 10.272 -3.571 -5.453 1.00 74.00 78 GLN A C 1
ATOM 609 O O . GLN A 1 78 ? 9.405 -3.803 -4.609 1.00 74.00 78 GLN A O 1
ATOM 614 N N . GLU A 1 79 ? 10.789 -4.531 -6.222 1.00 74.88 79 GLU A N 1
ATOM 615 C CA . GLU A 1 79 ? 10.410 -5.946 -6.108 1.00 74.88 79 GLU A CA 1
ATOM 616 C C . GLU A 1 79 ? 10.794 -6.511 -4.732 1.00 74.88 79 GLU A C 1
ATOM 618 O O . GLU A 1 79 ? 9.986 -7.161 -4.064 1.00 74.88 79 GLU A O 1
ATOM 623 N N . LEU A 1 80 ? 11.999 -6.200 -4.240 1.00 74.06 80 LEU A N 1
ATOM 624 C CA . LEU A 1 80 ? 12.440 -6.605 -2.903 1.00 74.06 80 LEU A CA 1
ATOM 625 C C . LEU A 1 80 ? 11.591 -5.971 -1.795 1.00 74.06 80 LEU A C 1
ATOM 627 O O . LEU A 1 80 ? 11.239 -6.658 -0.835 1.00 74.06 80 LEU A O 1
ATOM 631 N N . ALA A 1 81 ? 11.220 -4.696 -1.923 1.00 70.31 81 ALA A N 1
ATOM 632 C CA . ALA A 1 81 ? 10.332 -4.019 -0.982 1.00 70.31 81 ALA A CA 1
ATOM 633 C C . ALA A 1 81 ? 8.931 -4.651 -0.969 1.00 70.31 81 ALA A C 1
ATOM 635 O O . ALA A 1 81 ? 8.361 -4.863 0.103 1.00 70.31 81 ALA A O 1
ATOM 636 N N . ALA A 1 82 ? 8.394 -5.026 -2.134 1.00 69.12 82 ALA A N 1
ATOM 637 C CA . ALA A 1 82 ? 7.122 -5.737 -2.233 1.00 69.12 82 ALA A CA 1
ATOM 638 C C . ALA A 1 82 ? 7.186 -7.126 -1.574 1.00 69.12 82 ALA A C 1
ATOM 640 O O . ALA A 1 82 ? 6.263 -7.512 -0.852 1.00 69.12 82 ALA A O 1
ATOM 641 N N . ILE A 1 83 ? 8.292 -7.857 -1.756 1.00 69.69 83 ILE A N 1
ATOM 642 C CA . ILE A 1 83 ? 8.525 -9.158 -1.113 1.00 69.69 83 ILE A CA 1
ATOM 643 C C . ILE A 1 83 ? 8.654 -9.002 0.410 1.00 69.69 83 ILE A C 1
ATOM 645 O O . ILE A 1 83 ? 7.998 -9.742 1.143 1.00 69.69 83 ILE A O 1
ATOM 649 N N . LYS A 1 84 ? 9.429 -8.023 0.900 1.00 68.25 84 LYS A N 1
ATOM 650 C CA . LYS A 1 84 ? 9.560 -7.725 2.339 1.00 68.25 84 LYS A CA 1
ATOM 651 C C . LYS A 1 84 ? 8.218 -7.344 2.964 1.00 68.25 84 LYS A C 1
ATOM 653 O O . LYS A 1 84 ? 7.835 -7.916 3.979 1.00 68.25 84 LYS A O 1
ATOM 658 N N . LYS A 1 85 ? 7.443 -6.471 2.312 1.00 64.69 85 LYS A N 1
ATOM 659 C CA . LYS A 1 85 ? 6.096 -6.092 2.766 1.00 64.69 85 LYS A CA 1
ATOM 660 C C . LYS A 1 85 ? 5.146 -7.290 2.838 1.00 64.69 85 LYS A C 1
ATOM 662 O O . LYS A 1 85 ? 4.319 -7.362 3.740 1.00 64.69 85 LYS A O 1
ATOM 667 N N . LYS A 1 86 ? 5.275 -8.251 1.919 1.00 66.12 86 LYS A N 1
ATOM 668 C CA . LYS A 1 86 ? 4.509 -9.506 1.941 1.00 66.12 86 LYS A CA 1
ATOM 669 C C . LYS A 1 86 ? 4.987 -10.478 3.030 1.00 66.12 86 LYS A C 1
ATOM 671 O O . LYS A 1 86 ? 4.213 -11.336 3.446 1.00 66.12 86 LYS A O 1
ATOM 676 N N . ALA A 1 87 ? 6.234 -10.350 3.484 1.00 75.12 87 ALA A N 1
ATOM 677 C CA . ALA A 1 87 ? 6.780 -11.114 4.604 1.00 75.12 87 ALA A CA 1
ATOM 678 C C . ALA A 1 87 ? 6.339 -10.566 5.975 1.00 75.12 87 ALA A C 1
ATOM 680 O O . ALA A 1 87 ? 6.315 -11.322 6.945 1.00 75.12 87 ALA A O 1
ATOM 681 N N . TYR A 1 88 ? 5.951 -9.290 6.067 1.00 91.00 88 TYR A N 1
ATOM 682 C CA . TYR A 1 88 ? 5.388 -8.708 7.287 1.00 91.00 88 TYR A CA 1
ATOM 683 C C . TYR A 1 88 ? 3.981 -9.237 7.544 1.00 91.00 88 TYR A C 1
ATOM 685 O O . TYR A 1 88 ? 3.004 -8.827 6.913 1.00 91.00 88 TYR A O 1
ATOM 693 N N . VAL A 1 89 ? 3.892 -10.180 8.482 1.00 93.31 89 VAL A N 1
ATOM 694 C CA . VAL A 1 89 ? 2.642 -10.841 8.853 1.00 93.31 89 VAL A CA 1
ATOM 695 C C . VAL A 1 89 ? 1.738 -9.829 9.563 1.00 93.31 89 VAL A C 1
ATOM 697 O O . VAL A 1 89 ? 2.085 -9.394 10.655 1.00 93.31 89 VAL A O 1
ATOM 700 N N . PRO A 1 90 ? 0.581 -9.457 8.996 1.00 94.62 90 PRO A N 1
ATOM 701 C CA . PRO A 1 90 ? -0.298 -8.473 9.615 1.00 94.62 90 PRO A CA 1
ATOM 702 C C . PRO A 1 90 ? -0.970 -9.029 10.880 1.00 94.62 90 PRO A C 1
ATOM 704 O O . PRO A 1 90 ? -1.062 -10.257 11.038 1.00 94.62 90 PRO A O 1
ATOM 707 N N . PRO A 1 91 ? -1.496 -8.152 11.756 1.00 96.62 91 PRO A N 1
ATOM 708 C CA . PRO A 1 91 ? -2.440 -8.575 12.783 1.00 96.62 91 PRO A CA 1
ATOM 709 C C . PRO A 1 91 ? -3.679 -9.205 12.134 1.00 96.62 91 PRO A C 1
ATOM 711 O O . PRO A 1 91 ? -3.934 -9.041 10.936 1.00 96.62 91 PRO A O 1
ATOM 714 N N . LYS A 1 92 ? -4.465 -9.946 12.917 1.00 97.44 92 LYS A N 1
ATOM 715 C CA . LYS A 1 92 ? -5.655 -10.662 12.418 1.00 97.44 92 LYS A CA 1
ATOM 716 C C . LYS A 1 92 ? -6.872 -10.422 13.298 1.00 97.44 92 LYS A C 1
ATOM 718 O O . LYS A 1 92 ? -6.749 -9.890 14.391 1.00 97.44 92 LYS A O 1
ATOM 723 N N . ASP A 1 93 ? -8.034 -10.856 12.821 1.00 97.06 93 ASP A N 1
ATOM 724 C CA . ASP A 1 93 ? -9.267 -10.956 13.611 1.00 97.06 93 ASP A CA 1
ATOM 725 C C . ASP A 1 93 ? -9.665 -9.656 14.330 1.00 97.06 93 ASP A C 1
ATOM 727 O O . ASP A 1 93 ? -9.922 -9.673 15.535 1.00 97.06 93 ASP A O 1
ATOM 731 N N . LEU A 1 94 ? -9.714 -8.537 13.597 1.00 98.25 94 LEU A N 1
ATOM 732 C CA . LEU A 1 94 ? -10.153 -7.258 14.156 1.00 98.25 94 LEU A CA 1
ATOM 733 C C . LEU A 1 94 ? -11.601 -7.372 14.627 1.00 98.25 94 LEU A C 1
ATOM 735 O O . LEU A 1 94 ? -12.483 -7.803 13.880 1.00 98.25 94 LEU A O 1
ATOM 739 N N . LYS A 1 95 ? -11.829 -6.993 15.877 1.00 98.38 95 LYS A N 1
ATOM 740 C CA . LYS A 1 95 ? -13.134 -6.985 16.527 1.00 98.38 95 LYS A CA 1
ATOM 741 C C . LYS A 1 95 ? -13.327 -5.669 17.246 1.00 98.38 95 LYS A C 1
ATOM 743 O O . LYS A 1 95 ? -12.377 -5.102 17.783 1.00 98.38 95 LYS A O 1
ATOM 748 N N . PHE A 1 96 ? -14.576 -5.243 17.296 1.00 98.50 96 PHE A N 1
ATOM 749 C CA . PHE A 1 96 ? -14.984 -4.063 18.031 1.00 98.50 96 PHE A CA 1
ATOM 750 C C . PHE A 1 96 ? -15.874 -4.466 19.202 1.00 98.50 96 PHE A C 1
ATOM 752 O O . PHE A 1 96 ? -16.624 -5.446 19.141 1.00 98.50 96 PHE A O 1
ATOM 759 N N . SER A 1 97 ? -15.725 -3.760 20.314 1.00 98.31 97 SER A N 1
ATOM 760 C CA . SER A 1 97 ? -16.491 -3.981 21.535 1.00 98.31 97 SER A CA 1
ATOM 761 C C . SER A 1 97 ? -16.650 -2.670 22.302 1.00 98.31 97 SER A C 1
ATOM 763 O O . SER A 1 97 ? -16.019 -1.669 21.973 1.00 98.31 97 SER A O 1
ATOM 765 N N . GLN A 1 98 ? -17.500 -2.659 23.334 1.00 97.69 98 GLN A N 1
ATOM 766 C CA . GLN A 1 98 ? -17.711 -1.478 24.190 1.00 97.69 98 GLN A CA 1
ATOM 767 C C . GLN A 1 98 ? -18.081 -0.215 23.390 1.00 97.69 98 GLN A C 1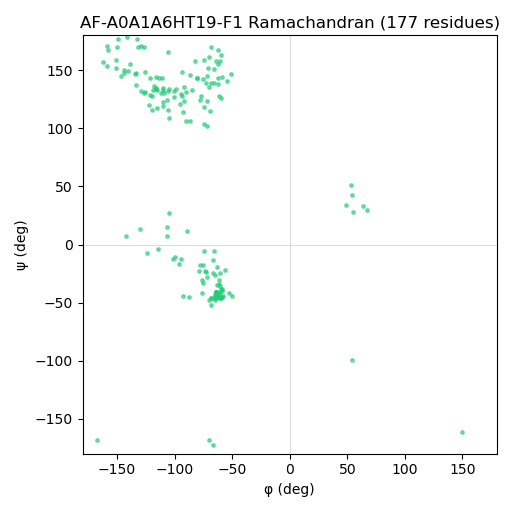
ATOM 769 O O . GLN A 1 98 ? -17.555 0.865 23.651 1.00 97.69 98 GLN A O 1
ATOM 774 N N . VAL A 1 99 ? -18.958 -0.375 22.395 1.00 98.12 99 VAL A N 1
ATOM 775 C CA . VAL A 1 99 ? -19.450 0.733 21.574 1.00 98.12 99 VAL A CA 1
ATOM 776 C C . VAL A 1 99 ? -20.282 1.682 22.436 1.00 98.12 99 VAL A C 1
ATOM 778 O O . VAL A 1 99 ? -21.007 1.259 23.337 1.00 98.12 99 VAL A O 1
ATOM 781 N N . THR A 1 100 ? -20.082 2.973 22.201 1.00 98.00 100 THR A N 1
ATOM 782 C CA . THR A 1 100 ? -20.800 4.092 22.811 1.00 98.00 100 THR A CA 1
ATOM 783 C C . THR A 1 100 ? -21.016 5.167 21.745 1.00 98.00 100 THR A C 1
ATOM 785 O O . THR A 1 100 ? -20.513 5.059 20.624 1.00 98.00 100 THR A O 1
ATOM 788 N N . SER A 1 101 ? -21.687 6.263 22.100 1.00 97.50 101 SER A N 1
ATOM 789 C CA . SER A 1 101 ? -21.893 7.387 21.181 1.00 97.50 101 SER A CA 1
ATOM 790 C C . SER A 1 101 ? -20.613 8.143 20.803 1.00 97.50 101 SER A C 1
ATOM 792 O O . SER A 1 101 ? -20.623 8.949 19.879 1.00 97.50 101 SER A O 1
ATOM 794 N N . ASN A 1 102 ? -19.496 7.927 21.507 1.00 97.25 102 ASN A N 1
ATOM 795 C CA . ASN A 1 102 ? -18.263 8.694 21.296 1.00 97.25 102 ASN A CA 1
ATOM 796 C C . ASN A 1 102 ? -16.968 7.876 21.409 1.00 97.25 102 ASN A C 1
ATOM 798 O O . ASN A 1 102 ? -15.871 8.447 21.402 1.00 97.25 102 ASN A O 1
ATOM 802 N N . SER A 1 103 ? -17.080 6.556 21.538 1.00 97.94 103 SER A N 1
ATOM 803 C CA . SER A 1 103 ? -15.939 5.656 21.639 1.00 97.94 103 SER A CA 1
ATOM 804 C C . SER A 1 103 ? -16.313 4.208 21.344 1.00 97.94 103 SER A C 1
ATOM 806 O O . SER A 1 103 ? -17.466 3.813 21.516 1.00 97.94 103 SER A O 1
ATOM 808 N N . PHE A 1 104 ? -15.325 3.417 20.944 1.00 98.50 104 PHE A N 1
ATOM 809 C CA . PHE A 1 104 ? -15.390 1.959 20.945 1.00 98.50 104 PHE A CA 1
ATOM 810 C C . PHE A 1 104 ? -13.984 1.378 21.129 1.00 98.50 104 PHE A C 1
ATOM 812 O O . PHE A 1 104 ? -12.969 2.038 20.883 1.00 98.50 104 PHE A O 1
ATOM 819 N N . LYS A 1 105 ? -13.908 0.130 21.585 1.00 98.50 105 LYS A N 1
ATOM 820 C CA . LYS A 1 105 ? -12.659 -0.615 21.742 1.00 98.50 105 LYS A CA 1
ATOM 821 C C . LYS A 1 105 ? -12.396 -1.449 20.491 1.00 98.50 105 LYS A C 1
ATOM 823 O O . LYS A 1 105 ? -13.251 -2.232 20.094 1.00 98.50 105 LYS A O 1
ATOM 828 N N . ALA A 1 106 ? -11.211 -1.313 19.907 1.00 98.62 106 ALA A N 1
ATOM 829 C CA . ALA A 1 106 ? -10.711 -2.170 18.837 1.00 98.62 106 ALA A CA 1
ATOM 830 C C . ALA A 1 106 ? -9.762 -3.226 19.420 1.00 98.62 106 ALA A C 1
ATOM 832 O O . ALA A 1 106 ? -8.889 -2.897 20.223 1.00 98.62 106 ALA A O 1
ATOM 833 N N . GLU A 1 107 ? -9.924 -4.488 19.027 1.00 98.56 107 GLU A N 1
ATOM 834 C CA . GLU A 1 107 ? -9.157 -5.639 19.517 1.00 98.56 107 GLU A CA 1
ATOM 835 C C . GLU A 1 107 ? -8.702 -6.506 18.339 1.00 98.56 107 GLU A C 1
ATOM 837 O O . GLU A 1 107 ? -9.484 -6.762 17.426 1.00 98.56 107 GLU A O 1
ATOM 842 N N . TRP A 1 108 ? -7.454 -6.973 18.349 1.00 98.50 108 TRP A N 1
ATOM 843 C CA . TRP A 1 108 ? -6.879 -7.786 17.273 1.00 98.50 108 TRP A CA 1
ATOM 844 C C . TRP A 1 108 ? -6.026 -8.939 17.809 1.00 98.50 108 TRP A C 1
ATOM 846 O O . TRP A 1 108 ? -5.455 -8.885 18.897 1.00 98.50 108 TRP A O 1
ATOM 856 N N . SER A 1 109 ? -5.896 -9.991 17.009 1.00 98.00 109 SER A N 1
ATOM 857 C CA . SER A 1 109 ? -4.898 -11.043 17.193 1.00 98.00 109 SER A CA 1
ATOM 858 C C . SER A 1 109 ? -3.501 -10.510 16.830 1.00 98.00 109 SER A C 1
ATOM 860 O O . SER A 1 109 ? -3.374 -9.822 15.808 1.00 98.00 109 SER A O 1
ATOM 862 N N . PRO A 1 110 ? -2.446 -10.847 17.603 1.00 96.62 110 PRO A N 1
ATOM 863 C CA . PRO A 1 110 ? -1.078 -10.428 17.312 1.00 96.62 110 PRO A CA 1
ATOM 864 C C . PRO A 1 110 ? -0.632 -10.725 15.874 1.00 96.62 110 PRO A C 1
ATOM 866 O O . PRO A 1 110 ? -1.005 -11.740 15.280 1.00 96.62 110 PRO A O 1
ATOM 869 N N . ALA A 1 111 ? 0.206 -9.837 15.349 1.00 96.06 111 ALA A N 1
ATOM 870 C CA . ALA A 1 111 ? 0.966 -10.020 14.120 1.00 96.06 111 ALA A CA 1
ATOM 871 C C . ALA A 1 111 ? 2.082 -11.080 14.290 1.00 96.06 111 ALA A C 1
ATOM 873 O O . ALA A 1 111 ? 2.100 -11.845 15.258 1.00 96.06 111 ALA A O 1
ATOM 874 N N . GLY A 1 112 ? 3.001 -11.169 13.322 1.00 91.69 112 GLY A N 1
ATOM 875 C CA . GLY A 1 112 ? 4.166 -12.063 13.407 1.00 91.69 112 GLY A CA 1
ATOM 876 C C . GLY A 1 112 ? 5.170 -11.685 14.507 1.00 91.69 112 GLY A C 1
ATOM 877 O O . GLY A 1 112 ? 4.946 -10.780 15.302 1.00 91.69 112 GLY A O 1
ATOM 878 N N . GLU A 1 113 ? 6.317 -12.361 14.538 1.00 91.12 113 GLU A N 1
ATOM 879 C CA . GLU A 1 113 ? 7.412 -12.028 15.464 1.00 91.12 113 GLU A CA 1
ATOM 880 C C . GLU A 1 113 ? 8.166 -10.756 15.041 1.00 91.12 113 GLU A C 1
ATOM 882 O O . GLU A 1 113 ? 8.172 -10.414 13.864 1.00 91.12 113 GLU A O 1
ATOM 887 N N . ASN A 1 114 ? 8.869 -10.103 15.977 1.00 92.69 114 ASN A N 1
ATOM 888 C CA . ASN A 1 114 ? 9.669 -8.880 15.757 1.00 92.69 114 ASN A CA 1
ATOM 889 C C . ASN A 1 114 ? 8.861 -7.618 15.399 1.00 92.69 114 ASN A C 1
ATOM 891 O O . ASN A 1 114 ? 9.363 -6.726 14.717 1.00 92.69 114 ASN A O 1
ATOM 895 N N . VAL A 1 115 ? 7.619 -7.530 15.878 1.00 96.06 115 VAL A N 1
ATOM 896 C CA . VAL A 1 115 ? 6.820 -6.297 15.820 1.00 96.06 115 VAL A CA 1
ATOM 897 C C . VAL A 1 115 ? 7.403 -5.270 16.789 1.00 96.06 115 VAL A C 1
ATOM 899 O O . VAL A 1 115 ? 7.720 -5.606 17.930 1.00 96.06 115 VAL A O 1
ATOM 902 N N . PHE A 1 116 ? 7.531 -4.022 16.348 1.00 96.50 116 PHE A N 1
ATOM 903 C CA . PHE A 1 116 ? 7.993 -2.898 17.167 1.00 96.50 116 PHE A CA 1
ATOM 904 C C . PHE A 1 116 ? 6.807 -2.167 17.805 1.00 96.50 116 PHE A C 1
ATOM 906 O O . PHE A 1 116 ? 6.820 -1.876 19.004 1.00 96.50 116 PHE A O 1
ATOM 913 N N . SER A 1 117 ? 5.756 -1.918 17.023 1.00 97.69 117 SER A N 1
ATOM 914 C CA . SER A 1 117 ? 4.537 -1.249 17.474 1.00 97.69 117 SER A CA 1
ATOM 915 C C . SER A 1 117 ? 3.340 -1.588 16.571 1.00 97.69 117 SER A C 1
ATOM 917 O O . SER A 1 117 ? 3.504 -2.149 15.484 1.00 97.69 117 SER A O 1
ATOM 919 N N . TYR A 1 118 ? 2.131 -1.252 17.018 1.00 98.44 118 TYR A N 1
ATOM 920 C CA . TYR A 1 118 ? 0.926 -1.229 16.194 1.00 98.44 118 TYR A CA 1
ATOM 921 C C . TYR A 1 118 ? 0.477 0.213 15.982 1.00 98.44 118 TYR A C 1
ATOM 923 O O . TYR A 1 118 ? 0.368 0.981 16.934 1.00 98.44 118 TYR A O 1
ATOM 931 N N . HIS A 1 119 ? 0.171 0.565 14.739 1.00 98.44 119 HIS A N 1
ATOM 932 C CA . HIS A 1 119 ? -0.418 1.850 14.374 1.00 98.44 119 HIS A CA 1
ATOM 933 C C . HIS A 1 119 ? -1.888 1.605 14.050 1.00 98.44 119 HIS A C 1
ATOM 935 O O . HIS A 1 119 ? -2.204 0.848 13.128 1.00 98.44 119 HIS A O 1
ATOM 941 N N . VAL A 1 120 ? -2.770 2.192 14.856 1.00 98.44 120 VAL A N 1
ATOM 942 C CA . VAL A 1 120 ? -4.223 2.117 14.711 1.00 98.44 120 VAL A CA 1
ATOM 943 C C . VAL A 1 120 ? -4.713 3.439 14.156 1.00 98.44 120 VAL A C 1
ATOM 945 O O . VAL A 1 120 ? -4.713 4.462 14.840 1.00 98.44 120 VAL A O 1
ATOM 948 N N . THR A 1 121 ? -5.131 3.404 12.907 1.00 98.12 121 THR A N 1
ATOM 949 C CA . THR A 1 121 ? -5.555 4.566 12.145 1.00 98.12 121 THR A CA 1
ATOM 950 C C . THR A 1 121 ? -7.059 4.508 11.946 1.00 98.12 121 THR A C 1
ATOM 952 O O . THR A 1 121 ? -7.574 3.474 11.530 1.00 98.12 121 THR A O 1
ATOM 955 N N . TYR A 1 122 ? -7.778 5.588 12.236 1.00 97.81 122 TYR A N 1
ATOM 956 C CA . TYR A 1 122 ? -9.228 5.631 12.082 1.00 97.81 122 TYR A CA 1
ATOM 957 C C . TYR A 1 122 ? -9.721 6.963 11.526 1.00 97.81 122 TYR A C 1
ATOM 959 O O . TYR A 1 122 ? -9.131 8.016 11.777 1.00 97.81 122 TYR A O 1
ATOM 967 N N . LYS A 1 123 ? -10.827 6.905 10.780 1.00 97.50 123 LYS A N 1
ATOM 968 C CA . LYS A 1 123 ? -11.491 8.077 10.203 1.00 97.50 123 LYS A CA 1
ATOM 969 C C . LYS A 1 123 ? -12.987 7.872 10.029 1.00 97.50 123 LYS A C 1
ATOM 971 O O . LYS A 1 123 ? -13.442 6.748 9.825 1.00 97.50 123 LYS A O 1
ATOM 976 N N . ASP A 1 124 ? -13.722 8.974 10.080 1.00 97.25 124 ASP A N 1
ATOM 977 C CA . ASP A 1 124 ? -15.110 9.045 9.617 1.00 97.25 124 ASP A CA 1
ATOM 978 C C . ASP A 1 124 ? -15.129 8.682 8.125 1.00 97.25 124 ASP A C 1
ATOM 980 O O . ASP A 1 124 ? -14.383 9.271 7.345 1.00 97.25 124 ASP A O 1
ATOM 984 N N . VAL A 1 125 ? -15.945 7.710 7.710 1.00 96.44 125 VAL A N 1
ATOM 985 C CA . VAL A 1 125 ? -15.971 7.263 6.302 1.00 96.44 125 VAL A CA 1
ATOM 986 C C . VAL A 1 125 ? -16.422 8.353 5.328 1.00 96.44 125 VAL A C 1
ATOM 988 O O . VAL A 1 125 ? -16.182 8.242 4.127 1.00 96.44 125 VAL A O 1
ATOM 991 N N . THR A 1 126 ? -17.091 9.392 5.833 1.00 93.75 126 THR A N 1
ATOM 992 C CA . THR A 1 126 ? -17.542 10.550 5.053 1.00 93.75 126 THR A CA 1
ATOM 993 C C . THR A 1 126 ? -16.557 11.717 5.091 1.00 93.75 126 THR A C 1
ATOM 995 O O . THR A 1 126 ? -16.703 12.659 4.312 1.00 93.75 126 THR A O 1
ATOM 998 N N . GLY A 1 127 ? -15.574 11.668 5.994 1.00 89.88 127 GLY A N 1
ATOM 999 C CA . GLY A 1 127 ? -14.575 12.707 6.193 1.00 89.88 127 GLY A CA 1
ATOM 1000 C C . GLY A 1 127 ? -13.199 12.330 5.646 1.00 89.88 127 GLY A C 1
ATOM 1001 O O . GLY A 1 127 ? -12.898 11.168 5.377 1.00 89.88 127 GLY A O 1
ATOM 1002 N N . ASP A 1 128 ? -12.341 13.342 5.531 1.00 88.50 128 ASP A N 1
ATOM 1003 C CA . ASP A 1 128 ? -10.933 13.170 5.152 1.00 88.50 128 ASP A CA 1
ATOM 1004 C C . ASP A 1 128 ? -9.986 13.189 6.366 1.00 88.50 128 ASP A C 1
ATOM 1006 O O . ASP A 1 128 ? -8.811 12.844 6.238 1.00 88.50 128 ASP A O 1
ATOM 1010 N N . ASP A 1 129 ? -10.488 13.575 7.544 1.00 91.69 129 ASP A N 1
ATOM 1011 C CA . ASP A 1 129 ? -9.692 13.668 8.767 1.00 91.69 129 ASP A CA 1
ATOM 1012 C C . ASP A 1 129 ? -9.392 12.276 9.332 1.00 91.69 129 ASP A C 1
ATOM 1014 O O . ASP A 1 129 ? -10.289 11.530 9.736 1.00 91.69 129 ASP A O 1
ATOM 1018 N N . GLU A 1 130 ? -8.104 11.952 9.395 1.00 94.88 130 GLU A N 1
ATOM 1019 C CA . GLU A 1 130 ? -7.594 10.667 9.852 1.00 94.88 130 GLU A CA 1
ATOM 1020 C C . GLU A 1 130 ? -6.752 10.843 11.118 1.00 94.88 130 GLU A C 1
ATOM 1022 O O . GLU A 1 130 ? -5.908 11.737 11.217 1.00 94.88 130 GLU A O 1
ATOM 1027 N N . VAL A 1 131 ? -6.978 9.977 12.104 1.00 96.69 131 VAL A N 1
ATOM 1028 C CA . VAL A 1 131 ? -6.265 9.985 13.383 1.00 96.69 131 VAL A CA 1
ATOM 1029 C C . VAL A 1 131 ? -5.502 8.678 13.537 1.00 96.69 131 VAL A C 1
ATOM 1031 O O . VAL A 1 131 ? -6.041 7.612 13.261 1.00 96.69 131 VAL A O 1
ATOM 1034 N N . THR A 1 132 ? -4.254 8.749 14.004 1.00 97.81 132 THR A N 1
ATOM 1035 C CA . THR A 1 132 ? -3.416 7.570 14.271 1.00 97.81 132 THR A CA 1
ATOM 1036 C C . THR A 1 132 ? -3.03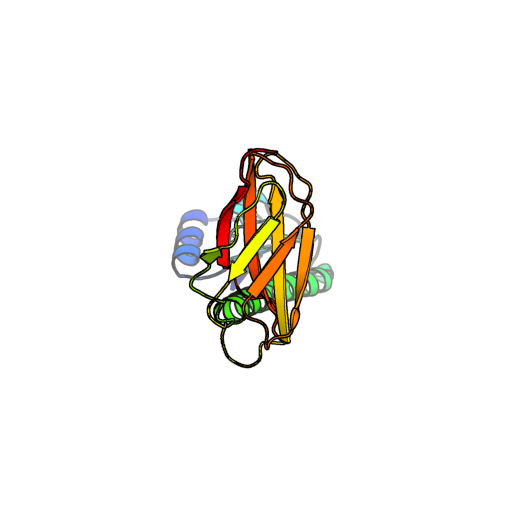7 7.494 15.746 1.00 97.81 132 THR A C 1
ATOM 1038 O O . THR A 1 132 ? -2.594 8.480 16.336 1.00 97.81 132 THR A O 1
ATOM 1041 N N . VAL A 1 133 ? -3.190 6.307 16.329 1.00 97.75 133 VAL A N 1
ATOM 1042 C CA . VAL A 1 133 ? -2.767 5.955 17.688 1.00 97.75 133 VAL A CA 1
ATOM 1043 C C . VAL A 1 133 ? -1.686 4.886 17.595 1.00 97.75 133 VAL A C 1
ATOM 1045 O O . VAL A 1 133 ? -1.837 3.915 16.858 1.00 97.75 133 VAL A O 1
ATOM 1048 N N . VAL A 1 134 ? -0.593 5.064 18.335 1.00 98.25 134 VAL A N 1
ATOM 1049 C CA . VAL A 1 134 ? 0.532 4.122 18.350 1.00 98.25 134 VAL A CA 1
ATOM 1050 C C . VAL A 1 134 ? 0.525 3.348 19.661 1.00 98.25 134 VAL A C 1
ATOM 1052 O O . VAL A 1 134 ? 0.584 3.937 20.738 1.00 98.25 134 VAL A O 1
ATOM 1055 N N . GLU A 1 135 ? 0.491 2.027 19.551 1.00 98.31 135 GLU A N 1
ATOM 1056 C CA . GLU A 1 135 ? 0.468 1.078 20.658 1.00 98.31 135 GLU A CA 1
ATOM 1057 C C . GLU A 1 135 ? 1.744 0.220 20.657 1.00 98.31 135 GLU A C 1
ATOM 1059 O O . GLU A 1 135 ? 2.245 -0.145 19.592 1.00 98.31 135 GLU A O 1
ATOM 1064 N N . PRO A 1 136 ? 2.302 -0.145 21.823 1.00 97.75 136 PRO A N 1
ATOM 1065 C CA . PRO A 1 136 ? 3.480 -1.006 21.884 1.00 97.75 136 PRO A CA 1
ATOM 1066 C C . PRO A 1 136 ? 3.186 -2.405 21.322 1.00 97.75 136 PRO A C 1
ATOM 1068 O O . PRO A 1 136 ? 2.050 -2.874 21.347 1.00 97.75 136 PRO A O 1
ATOM 1071 N N . ALA A 1 137 ? 4.225 -3.132 20.899 1.00 96.50 137 ALA A N 1
ATOM 1072 C CA . ALA A 1 137 ? 4.095 -4.491 20.355 1.00 96.50 137 ALA A CA 1
ATOM 1073 C C . ALA A 1 137 ? 3.394 -5.503 21.289 1.00 96.50 137 ALA A C 1
ATOM 1075 O O . ALA A 1 137 ? 2.880 -6.521 20.829 1.00 96.50 137 ALA A O 1
ATOM 1076 N N . SER A 1 138 ? 3.378 -5.242 22.601 1.00 96.12 138 SER A N 1
ATOM 1077 C CA . SER A 1 138 ? 2.673 -6.059 23.595 1.00 96.12 138 SER A CA 1
ATOM 1078 C C . SER A 1 138 ? 1.158 -5.825 23.639 1.00 96.12 138 SER A C 1
ATOM 1080 O O . SER A 1 138 ? 0.439 -6.639 24.218 1.00 96.12 138 SER A O 1
ATOM 1082 N N . SER A 1 139 ? 0.670 -4.712 23.089 1.00 97.38 139 SER A N 1
ATOM 1083 C CA . SER A 1 139 ? -0.754 -4.375 23.060 1.00 97.38 139 SER A CA 1
ATOM 1084 C C . SER A 1 139 ? -1.467 -5.112 21.926 1.00 97.38 139 SER A C 1
ATOM 1086 O O . SER A 1 139 ? -0.938 -5.290 20.833 1.00 97.38 139 SER A O 1
ATOM 1088 N N . THR A 1 140 ? -2.705 -5.521 22.191 1.00 97.69 140 THR A N 1
ATOM 1089 C CA . THR A 1 140 ? -3.616 -6.170 21.223 1.00 97.69 140 THR A CA 1
ATOM 1090 C C . THR A 1 140 ? -4.990 -5.506 21.196 1.00 97.69 140 THR A C 1
ATOM 1092 O O . THR A 1 140 ? -5.960 -6.051 20.673 1.00 97.69 140 THR A O 1
ATOM 1095 N N . SER A 1 141 ? -5.092 -4.326 21.805 1.00 98.12 141 SER A N 1
ATOM 1096 C CA . SER A 1 141 ? -6.321 -3.557 21.834 1.00 98.12 141 SER A CA 1
ATOM 1097 C C . SER A 1 141 ? -6.067 -2.089 22.119 1.00 98.12 141 SER A C 1
ATOM 1099 O O . SER A 1 141 ? -5.136 -1.774 22.858 1.00 98.12 141 SER A O 1
ATOM 1101 N N . VAL A 1 142 ? -6.963 -1.226 21.652 1.00 98.38 142 VAL A N 1
ATOM 1102 C CA . VAL A 1 142 ? -6.980 0.204 21.973 1.00 98.38 142 VAL A CA 1
ATOM 1103 C C . VAL A 1 142 ? -8.420 0.701 22.085 1.00 98.38 142 VAL A C 1
ATOM 1105 O O . VAL A 1 142 ? -9.316 0.172 21.427 1.00 98.38 142 VAL A O 1
ATOM 1108 N N . VAL A 1 143 ? -8.658 1.713 22.919 1.00 98.44 143 VAL A N 1
ATOM 1109 C CA . VAL A 1 143 ? -9.941 2.429 22.954 1.00 98.44 143 VAL A CA 1
ATOM 1110 C C . VAL A 1 143 ? -9.822 3.670 22.080 1.00 98.44 143 VAL A C 1
ATOM 1112 O O . VAL A 1 143 ? -8.971 4.522 22.329 1.00 98.44 143 VAL A O 1
ATOM 1115 N N . LEU A 1 144 ? -10.677 3.773 21.066 1.00 97.94 144 LEU A N 1
ATOM 1116 C CA . LEU A 1 144 ? -10.787 4.952 20.213 1.00 97.94 144 LEU A CA 1
ATOM 1117 C C . LEU A 1 144 ? -11.855 5.865 20.805 1.00 97.94 144 LEU A C 1
ATOM 1119 O O . LEU A 1 144 ? -12.976 5.423 21.030 1.00 97.94 144 LEU A O 1
ATOM 1123 N N . SER A 1 145 ? -11.507 7.116 21.094 1.00 96.56 145 SER A N 1
ATOM 1124 C CA . SER A 1 145 ? -12.360 8.068 21.818 1.00 96.56 145 SER A CA 1
ATOM 1125 C C . SER A 1 145 ? -12.489 9.397 21.080 1.00 96.56 145 SER A C 1
ATOM 1127 O O . SER A 1 145 ? -11.710 9.674 20.173 1.00 96.56 145 SER A O 1
ATOM 1129 N N . ASN A 1 146 ? -13.392 10.266 21.544 1.00 95.25 146 ASN A N 1
ATOM 1130 C CA . ASN A 1 146 ? -13.715 11.558 20.915 1.00 95.25 146 ASN A CA 1
ATOM 1131 C C . ASN A 1 146 ? -14.332 11.397 19.517 1.00 95.25 146 ASN A C 1
ATOM 1133 O O . ASN A 1 146 ? -14.113 12.217 18.626 1.00 95.25 146 ASN A O 1
ATOM 1137 N N . LEU A 1 147 ? -15.096 10.323 19.336 1.00 96.75 147 LEU A N 1
ATOM 1138 C CA . LEU A 1 147 ? -15.829 10.040 18.113 1.00 96.75 147 LEU A CA 1
ATOM 1139 C C . LEU A 1 147 ? -17.156 10.810 18.092 1.00 96.75 147 LEU A C 1
ATOM 1141 O O . LEU A 1 147 ? -17.679 11.216 19.133 1.00 96.75 147 LEU A O 1
ATOM 1145 N N . LYS A 1 148 ? -17.698 11.015 16.895 1.00 96.69 148 LYS A N 1
ATOM 1146 C CA . LYS A 1 148 ? -19.032 11.584 16.691 1.00 96.69 148 LYS A CA 1
ATOM 1147 C C . LYS A 1 148 ? -20.089 10.484 16.886 1.00 96.69 148 LYS A C 1
ATOM 1149 O O . LYS A 1 148 ? -19.824 9.363 16.453 1.00 96.69 148 LYS A O 1
ATOM 1154 N N . PRO A 1 149 ? -21.263 10.779 17.468 1.00 97.69 149 PRO A N 1
ATOM 1155 C CA . PRO A 1 149 ? -22.392 9.843 17.515 1.00 97.69 149 PRO A CA 1
ATOM 1156 C C . PRO A 1 149 ? -22.916 9.472 16.127 1.00 97.69 149 PRO A C 1
ATOM 1158 O O . PRO A 1 149 ? -22.742 10.247 15.184 1.00 97.69 149 PRO A O 1
ATOM 1161 N N . GLU A 1 150 ? -23.558 8.307 16.014 1.00 97.31 150 GL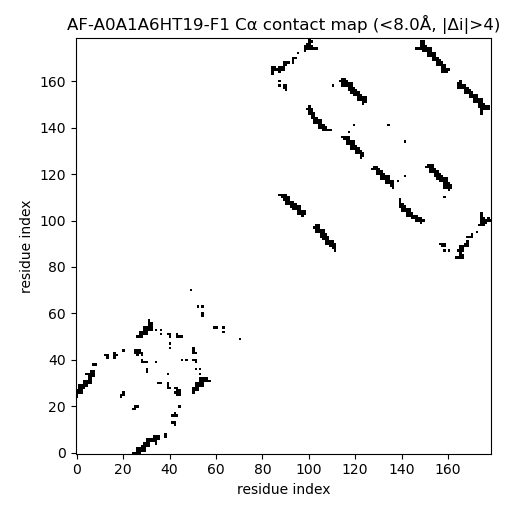U A N 1
ATOM 1162 C CA . GLU A 1 150 ? -24.190 7.797 14.781 1.00 97.31 150 GLU A CA 1
ATOM 1163 C C . GLU A 1 150 ? -23.290 7.878 13.534 1.00 97.31 150 GLU A C 1
ATOM 1165 O O . GLU A 1 150 ? -23.746 8.146 12.421 1.00 97.31 150 GLU A O 1
ATOM 1170 N N . THR A 1 151 ? -21.982 7.697 13.712 1.00 97.62 151 THR A N 1
ATOM 1171 C CA . THR A 1 151 ? -20.989 7.901 12.655 1.00 97.62 151 THR A CA 1
ATOM 1172 C C . THR A 1 151 ? -20.242 6.600 12.395 1.00 97.62 151 THR A C 1
ATOM 1174 O O . THR A 1 151 ? -19.713 5.982 13.318 1.00 97.62 151 THR A O 1
ATOM 1177 N N . LEU A 1 152 ? -20.198 6.184 11.127 1.00 98.19 152 LEU A N 1
ATOM 1178 C CA . LEU A 1 152 ? -19.429 5.022 10.685 1.00 98.19 152 LEU A CA 1
ATOM 1179 C C . LEU A 1 152 ? -17.948 5.402 10.577 1.00 98.19 152 LEU A C 1
ATOM 1181 O O . LEU A 1 152 ? -17.582 6.339 9.862 1.00 98.19 152 LEU A O 1
ATOM 1185 N N . TYR A 1 153 ? -17.096 4.655 11.269 1.00 98.38 153 TYR A N 1
ATOM 1186 C CA . TYR A 1 153 ? -15.649 4.816 11.244 1.00 98.38 153 TYR A CA 1
ATOM 1187 C C . TYR A 1 153 ? -14.988 3.643 10.531 1.00 98.38 153 TYR A C 1
ATOM 1189 O O . TYR A 1 153 ? -15.282 2.487 10.823 1.00 98.38 153 TYR A O 1
ATOM 1197 N N . SER A 1 154 ? -14.042 3.944 9.644 1.00 98.19 154 SER A N 1
ATOM 1198 C CA . SER A 1 154 ? -13.096 2.962 9.113 1.00 98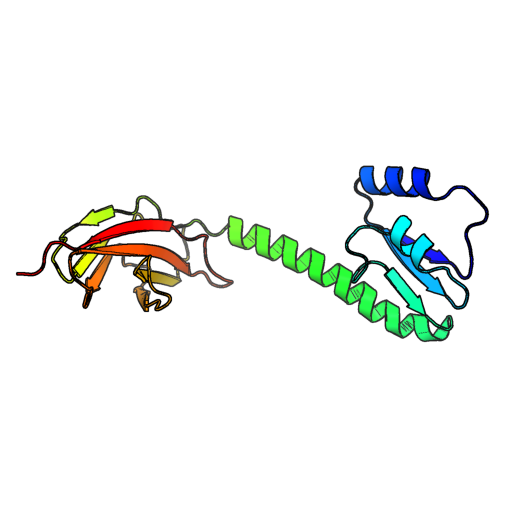.19 154 SER A CA 1
ATOM 1199 C C . SER A 1 154 ? -11.862 2.929 10.005 1.00 98.19 154 SER A C 1
ATOM 1201 O O . SER A 1 154 ? -11.320 3.984 10.337 1.00 98.19 154 SER A O 1
ATOM 1203 N N . VAL A 1 155 ? -11.428 1.732 10.399 1.00 98.44 155 VAL A N 1
ATOM 1204 C CA . VAL A 1 155 ? -10.290 1.494 11.293 1.00 98.44 155 VAL A CA 1
ATOM 1205 C C . VAL A 1 155 ? -9.312 0.529 10.633 1.00 98.44 155 VAL A C 1
ATOM 1207 O O . VAL A 1 155 ? -9.690 -0.551 10.185 1.00 98.44 155 VAL A O 1
ATOM 1210 N N . ASN A 1 156 ? -8.037 0.898 10.626 1.00 98.19 156 ASN A N 1
ATOM 1211 C CA . ASN A 1 156 ? -6.932 0.112 10.100 1.00 98.19 156 ASN A CA 1
ATOM 1212 C C . ASN A 1 156 ? -5.905 -0.138 11.202 1.00 98.19 156 ASN A C 1
ATOM 1214 O O . ASN A 1 156 ? -5.430 0.804 11.831 1.00 98.19 156 ASN A O 1
ATOM 1218 N N . VAL A 1 157 ? -5.519 -1.396 11.402 1.00 98.38 157 VAL A N 1
ATOM 1219 C CA . VAL A 1 157 ? -4.419 -1.773 12.298 1.00 98.38 157 VAL A CA 1
ATOM 1220 C C . VAL A 1 157 ? -3.245 -2.273 11.462 1.00 98.38 157 VAL A C 1
ATOM 1222 O O . VAL A 1 157 ? -3.359 -3.276 10.757 1.00 98.38 157 VAL A O 1
ATOM 1225 N N . THR A 1 158 ? -2.101 -1.600 11.549 1.00 97.81 158 THR A N 1
ATOM 1226 C CA . THR A 1 158 ? -0.845 -2.021 10.905 1.00 97.81 158 THR A CA 1
ATOM 1227 C C . THR A 1 158 ? 0.215 -2.336 11.947 1.00 97.81 158 THR A C 1
ATOM 1229 O O . THR A 1 158 ? 0.418 -1.557 12.872 1.00 97.81 158 THR A O 1
ATOM 1232 N N . ALA A 1 159 ? 0.916 -3.458 11.790 1.00 97.62 159 ALA A N 1
ATOM 1233 C CA . ALA A 1 159 ? 2.121 -3.753 12.565 1.00 97.62 159 ALA A CA 1
ATOM 1234 C C . ALA A 1 159 ? 3.362 -3.122 11.915 1.00 97.62 159 ALA A C 1
ATOM 1236 O O . ALA A 1 159 ? 3.554 -3.267 10.701 1.00 97.62 159 ALA A O 1
ATOM 1237 N N . GLU A 1 160 ? 4.183 -2.465 12.732 1.00 96.38 160 GLU A N 1
ATOM 1238 C CA . GLU A 1 160 ? 5.485 -1.889 12.389 1.00 96.38 160 GLU A CA 1
ATOM 1239 C C . GLU A 1 160 ? 6.613 -2.896 12.665 1.00 96.38 160 GLU A C 1
ATOM 1241 O O . GLU A 1 160 ? 6.653 -3.533 13.719 1.00 96.38 160 GLU A O 1
ATOM 1246 N N . TYR A 1 161 ? 7.538 -3.006 11.719 1.00 93.88 161 TYR A N 1
ATOM 1247 C CA . TYR A 1 161 ? 8.755 -3.816 11.741 1.00 93.88 161 TYR A CA 1
ATOM 1248 C C . TYR A 1 161 ? 9.968 -2.931 11.423 1.00 93.88 161 TYR A C 1
ATOM 1250 O O . TYR A 1 161 ? 9.810 -1.807 10.956 1.00 93.88 161 TYR A O 1
ATOM 1258 N N . GLU A 1 162 ? 11.182 -3.463 11.604 1.00 88.75 162 GLU A N 1
ATOM 1259 C CA . GLU A 1 162 ? 12.442 -2.726 11.399 1.00 88.75 162 GLU A CA 1
ATOM 1260 C C . GLU A 1 162 ? 12.538 -1.993 10.044 1.00 88.75 162 GLU A C 1
ATOM 1262 O O . GLU A 1 162 ? 12.908 -0.822 10.027 1.00 88.75 162 GLU A O 1
ATOM 1267 N N . ASP A 1 163 ? 12.155 -2.634 8.925 1.00 84.88 163 ASP A N 1
ATOM 1268 C CA . ASP A 1 163 ? 12.206 -2.002 7.590 1.00 84.88 163 ASP A CA 1
ATOM 1269 C C . ASP A 1 163 ? 10.826 -1.609 7.016 1.00 84.88 163 ASP A C 1
ATOM 1271 O O . ASP A 1 163 ? 10.712 -1.360 5.811 1.00 84.88 163 ASP A O 1
ATOM 1275 N N . GLY A 1 164 ? 9.758 -1.565 7.824 1.00 89.44 164 GLY A N 1
ATOM 1276 C CA . GLY A 1 164 ? 8.467 -1.040 7.361 1.00 89.44 164 GLY A CA 1
ATOM 1277 C C . GLY A 1 164 ? 7.221 -1.648 7.998 1.00 89.44 164 GLY A C 1
ATOM 1278 O O . GLY A 1 164 ? 7.258 -2.251 9.062 1.00 89.44 164 GLY A O 1
ATOM 1279 N N .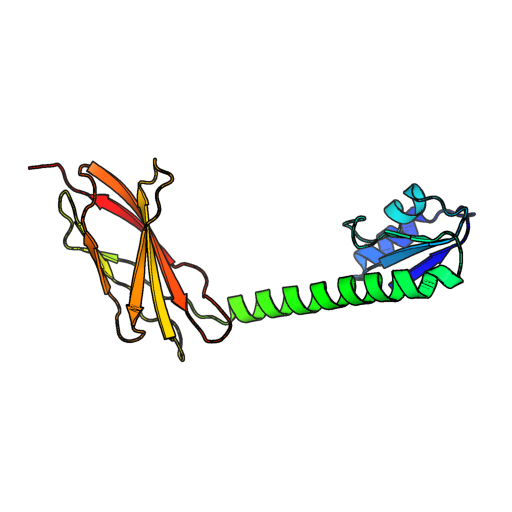 PHE A 1 165 ? 6.085 -1.474 7.321 1.00 93.12 165 PHE A N 1
ATOM 1280 C CA . PHE A 1 165 ? 4.763 -1.827 7.841 1.00 93.12 165 PHE A CA 1
ATOM 1281 C C . PHE A 1 165 ? 4.152 -3.018 7.105 1.00 93.12 165 PHE A C 1
ATOM 1283 O O . PHE A 1 165 ? 4.263 -3.146 5.881 1.00 93.12 165 PHE A O 1
ATOM 1290 N N . SER A 1 166 ? 3.446 -3.859 7.857 1.00 94.19 166 SER A N 1
ATOM 1291 C CA . SER A 1 166 ? 2.554 -4.879 7.296 1.00 94.19 166 SER A CA 1
ATOM 1292 C C . SER A 1 166 ? 1.400 -4.266 6.496 1.00 94.19 166 SER A C 1
ATOM 1294 O O . SER A 1 166 ? 1.137 -3.062 6.526 1.00 94.19 166 SER A O 1
ATOM 1296 N N . ILE A 1 167 ? 0.697 -5.113 5.745 1.00 93.12 167 ILE A N 1
ATOM 1297 C CA . ILE A 1 167 ? -0.599 -4.737 5.172 1.00 93.12 167 ILE A CA 1
ATOM 1298 C C . ILE A 1 167 ? -1.611 -4.437 6.298 1.00 93.12 167 ILE A C 1
ATOM 1300 O O . ILE A 1 167 ? -1.575 -5.110 7.328 1.00 93.12 167 ILE A O 1
ATOM 1304 N N . PRO A 1 168 ? -2.509 -3.449 6.135 1.00 95.88 168 PRO A N 1
ATOM 1305 C CA . PRO A 1 168 ? -3.473 -3.105 7.174 1.00 95.88 168 PRO A CA 1
ATOM 1306 C C . PRO A 1 168 ? -4.515 -4.207 7.365 1.00 95.88 168 PRO A C 1
ATOM 1308 O O . PRO A 1 168 ? -5.042 -4.764 6.399 1.00 95.88 168 PRO A O 1
ATOM 1311 N N . LEU A 1 169 ? -4.848 -4.472 8.624 1.00 97.12 169 LEU A N 1
ATOM 1312 C CA . LEU A 1 169 ? -6.059 -5.173 9.016 1.00 97.12 169 LEU A CA 1
ATOM 1313 C C . LEU A 1 169 ? -7.183 -4.142 9.148 1.00 97.12 169 LEU A C 1
ATOM 1315 O O . LEU A 1 169 ? -7.188 -3.355 10.093 1.00 97.12 169 LEU A O 1
ATOM 1319 N N . ALA A 1 170 ? -8.097 -4.141 8.182 1.00 97.88 170 ALA A N 1
ATOM 1320 C CA . ALA A 1 170 ? -9.193 -3.182 8.106 1.00 97.88 170 ALA A CA 1
ATOM 1321 C C . ALA A 1 170 ? -10.473 -3.713 8.765 1.00 97.88 170 ALA A C 1
ATOM 1323 O O . ALA A 1 170 ? -10.765 -4.911 8.718 1.00 97.88 170 ALA A O 1
ATOM 1324 N N . GLY A 1 171 ? -11.260 -2.801 9.321 1.00 97.88 171 GLY A N 1
ATOM 1325 C CA . GLY A 1 171 ? -12.610 -3.036 9.815 1.00 97.88 171 GLY A CA 1
ATOM 1326 C C . GLY A 1 171 ? -13.378 -1.725 9.901 1.00 97.88 171 GLY A C 1
ATOM 1327 O O . GLY A 1 171 ? -12.810 -0.646 9.734 1.00 97.88 171 GLY A O 1
ATOM 1328 N N . GLU A 1 172 ? -14.673 -1.820 10.154 1.00 98.25 172 GLU A N 1
ATOM 1329 C CA . GLU A 1 172 ? -15.537 -0.656 10.310 1.00 98.25 172 GLU A CA 1
ATOM 1330 C C . GLU A 1 172 ? -16.436 -0.850 11.528 1.00 98.25 172 GLU A C 1
ATOM 1332 O O . GLU A 1 172 ? -16.824 -1.980 11.831 1.00 98.25 172 GLU A O 1
ATOM 1337 N N . GLU A 1 173 ? -16.755 0.243 12.214 1.00 98.31 173 GLU A N 1
ATOM 1338 C CA . GLU A 1 173 ? -17.690 0.245 13.339 1.00 98.31 173 GLU A CA 1
ATOM 1339 C C . GLU A 1 173 ? -18.479 1.557 13.383 1.00 98.31 173 GLU A C 1
ATOM 1341 O O . GLU A 1 173 ? -17.956 2.619 13.036 1.00 98.31 173 GLU A O 1
ATOM 1346 N N . THR A 1 174 ? -19.743 1.484 13.797 1.00 98.19 174 THR A N 1
ATOM 1347 C CA . THR A 1 174 ? -20.624 2.651 13.957 1.00 98.19 174 THR A CA 1
ATOM 1348 C C . THR A 1 174 ? -20.797 2.973 15.433 1.00 98.19 174 THR A C 1
ATOM 1350 O O . THR A 1 174 ? -21.086 2.088 16.231 1.00 98.19 174 THR A O 1
ATOM 1353 N N . THR A 1 175 ? -20.638 4.239 15.805 1.00 97.94 175 THR A N 1
ATOM 1354 C CA . THR A 1 175 ? -20.949 4.715 17.160 1.00 97.94 175 THR A CA 1
ATOM 1355 C C . THR A 1 175 ? -22.455 4.745 17.420 1.00 97.94 175 THR A C 1
ATOM 1357 O O . THR A 1 175 ? -23.253 4.954 16.506 1.00 97.94 175 THR A O 1
ATOM 1360 N N . ASP A 1 176 ? -22.845 4.580 18.683 1.00 97.69 176 ASP A N 1
ATOM 1361 C CA . ASP A 1 176 ? -24.255 4.621 19.086 1.00 97.69 176 ASP A CA 1
ATOM 1362 C C . ASP A 1 176 ? -24.873 6.027 18.942 1.00 97.69 176 ASP A C 1
ATOM 1364 O O . ASP A 1 176 ? -24.183 7.036 18.751 1.00 97.69 176 ASP A O 1
ATOM 1368 N N . GLU A 1 177 ? -26.197 6.095 19.098 1.00 94.69 177 GLU A N 1
ATOM 1369 C CA . GLU A 1 177 ? -26.945 7.351 19.181 1.00 94.69 177 GLU A CA 1
ATOM 1370 C C . GLU A 1 177 ? -26.466 8.220 20.360 1.00 94.69 177 GLU A C 1
ATOM 1372 O O . GLU A 1 177 ? -26.103 7.728 21.434 1.00 94.69 177 GLU A O 1
ATOM 1377 N N . GLY A 1 178 ? -26.454 9.542 20.171 1.00 84.19 178 GLY A N 1
ATOM 1378 C CA . GLY A 1 178 ? -26.045 10.489 21.210 1.00 84.19 178 GLY A CA 1
ATOM 1379 C C . GLY A 1 178 ? -27.082 10.592 22.331 1.00 84.19 178 GLY A C 1
ATOM 1380 O O . GLY A 1 178 ? -28.232 10.935 22.069 1.00 84.19 178 GLY A O 1
ATOM 1381 N N . THR A 1 179 ? -26.670 10.338 23.577 1.00 67.19 179 THR A N 1
ATOM 1382 C CA . THR A 1 179 ? -27.477 10.615 24.784 1.00 67.19 179 THR A CA 1
ATOM 1383 C C . THR A 1 179 ? -27.478 12.085 25.166 1.00 67.19 179 THR A C 1
ATOM 1385 O O . THR A 1 179 ? -26.370 12.672 25.157 1.00 67.19 179 THR A O 1
#

Radius of gyration: 25.86 Å; Cα contacts (8 Å, |Δi|>4): 350; chains: 1; bounding box: 57×28×67 Å

Solvent-accessible surface area (backbone atoms only — not comparable to full-atom values): 9660 Å² total; per-residue (Å²): 89,80,46,76,42,62,43,71,82,92,66,88,55,54,68,61,28,51,53,40,49,74,65,80,42,58,32,35,22,34,28,27,60,66,29,46,64,74,58,35,53,61,44,23,35,86,61,48,92,75,16,49,47,78,34,79,45,77,78,51,44,65,59,52,52,51,55,52,48,49,50,54,51,50,51,56,52,51,53,51,50,52,51,52,36,70,65,38,47,38,35,40,76,76,42,76,43,78,67,32,28,32,33,33,30,43,35,39,43,74,45,52,84,76,51,62,28,33,41,41,35,38,27,44,73,90,54,86,66,70,48,76,46,80,42,54,52,89,56,47,61,50,76,49,68,89,46,59,44,67,36,51,28,41,37,30,36,25,34,32,38,95,92,45,54,21,54,65,38,72,53,72,54,64,27,35,70,73,128